Protein AF-A0A6G3XM00-F1 (afdb_monomer)

Radius of gyration: 18.59 Å; Cα contacts (8 Å, |Δi|>4): 235; chains: 1; bounding box: 44×40×50 Å

Secondary structure (DSSP, 8-state):
-HHHHHH-THHHHHHHHHHHHHHHH--EETTEEP-HHHHHGGGGGGGSTTHHHHHHHHHHTSEEEETTEEEE-HHHHHHHHHHH--TT-HHHHHHTTGGG-BBTB---SHHHHHHHT-GGG-HHHHHHSSSPPPPP-S---TTHHHH-TTTGGGHHHHHHHHT---BPP---HHHHHT--SPPP-

pLDDT: mean 95.31, std 4.77, range [50.59, 98.56]

Solvent-accessible surface area (backbone atoms only — not comparable to full-atom values): 10586 Å² total; per-residue (Å²): 100,70,71,49,39,72,75,39,61,72,51,39,60,43,49,41,54,50,35,52,50,24,66,76,66,50,50,65,50,98,72,26,50,46,38,39,67,61,55,21,43,57,30,37,39,58,80,43,98,60,22,56,57,54,52,50,58,50,54,73,51,31,63,41,83,53,99,90,44,77,43,75,23,69,69,32,51,50,52,50,47,64,72,64,51,44,71,94,45,48,64,56,64,61,40,62,65,59,78,72,36,44,34,72,49,44,48,63,45,51,58,45,58,55,46,70,77,39,58,62,61,36,59,68,57,14,68,76,48,93,56,57,60,49,51,38,54,91,73,63,49,77,63,52,30,71,28,31,66,71,34,41,86,44,36,67,58,40,54,53,55,24,62,40,36,85,34,60,77,77,73,60,67,70,63,59,74,67,58,81,74,85,81,86,131

Mean predicted aligned error: 3.73 Å

Sequence (185 aa):
VAAHYARYPQDVERARAIAAHLAEHRPESAGHRLTPEGFQSLGIMLGSGSGSHQLHYLLENAFVRTPGGTELSDAFQEAMRTSASFAGHPLYALLHEAIYGQGERPTAWAAERVREEFPQFDAATALAGDGPVLFTGETIHPWHFDVDPALRPLRETAELLARRTDWPALYDPERLAANEVPVAA

Foldseek 3Di:
DVVLCVVPVVLQVLLLVLQVQCPPPQDADPQFTRHNQLLLQLCQLVVDPCSSVVNVVLSVQQWDQDPVGIDGDPVSNVVSCVSSACLVPLVCLLCVQLLVAEAQDFSLQVVVVVCVVPCLQVSVSCNVDPHGNHHDHPGHGLCSCVRHPNNVVCSVVSVCNRNDGHDYHNDDVVVVVPDPPDDDD

Organism: NCBI:txid2706086

Structure (mmCIF, N/CA/C/O backbone):
data_AF-A0A6G3XM00-F1
#
_entry.id   AF-A0A6G3XM00-F1
#
loop_
_atom_site.group_PDB
_atom_site.id
_atom_site.type_symbol
_atom_site.label_atom_id
_atom_site.label_alt_id
_atom_site.label_comp_id
_atom_site.label_asym_id
_atom_site.label_entity_id
_atom_site.label_seq_id
_atom_site.pdbx_PDB_ins_code
_atom_site.Cartn_x
_atom_site.Cartn_y
_atom_site.Cartn_z
_atom_site.occupancy
_atom_site.B_iso_or_equiv
_atom_site.auth_seq_id
_atom_site.auth_comp_id
_atom_site.auth_asym_id
_atom_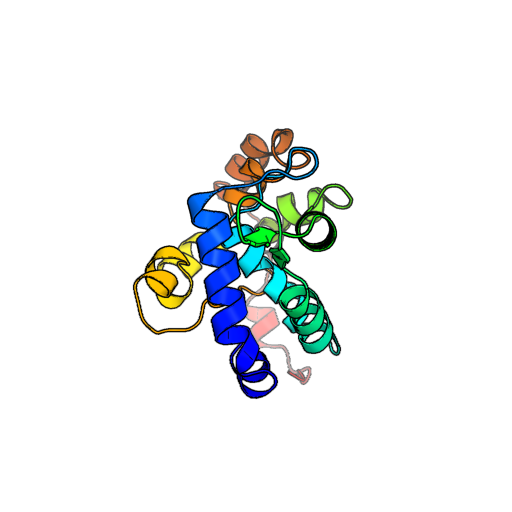site.auth_atom_id
_atom_site.pdbx_PDB_model_num
ATOM 1 N N . VAL A 1 1 ? -1.039 -12.860 2.933 1.00 86.62 1 VAL A N 1
ATOM 2 C CA . VAL A 1 1 ? -2.305 -12.593 3.666 1.00 86.62 1 VAL A CA 1
ATOM 3 C C . VAL A 1 1 ? -2.918 -13.846 4.294 1.00 86.62 1 VAL A C 1
ATOM 5 O O . VAL A 1 1 ? -3.082 -13.855 5.503 1.00 86.62 1 VAL A O 1
ATOM 8 N N . ALA A 1 2 ? -3.193 -14.927 3.548 1.00 92.75 2 ALA A N 1
ATOM 9 C CA . ALA A 1 2 ? -3.836 -16.131 4.108 1.00 92.75 2 ALA A CA 1
ATOM 10 C C . ALA A 1 2 ? -3.129 -16.709 5.354 1.00 92.75 2 ALA A C 1
ATOM 12 O O . ALA A 1 2 ? -3.782 -16.999 6.348 1.00 92.75 2 ALA A O 1
ATOM 13 N N . ALA A 1 3 ? -1.792 -16.793 5.345 1.00 95.56 3 ALA A N 1
ATOM 14 C CA . ALA A 1 3 ? -1.021 -17.243 6.509 1.00 95.56 3 ALA A CA 1
ATOM 15 C C . ALA A 1 3 ? -1.146 -16.310 7.732 1.00 95.56 3 ALA A C 1
ATOM 17 O O . ALA A 1 3 ? -1.118 -16.785 8.865 1.00 95.56 3 ALA A O 1
ATOM 18 N N . HIS A 1 4 ? -1.308 -15.000 7.511 1.00 97.50 4 HIS A N 1
ATOM 19 C CA . HIS A 1 4 ? -1.551 -14.030 8.581 1.00 97.50 4 HIS A CA 1
ATOM 20 C C . HIS A 1 4 ? -2.928 -14.264 9.214 1.00 97.50 4 HIS A C 1
ATOM 22 O O . HIS A 1 4 ? -3.005 -14.448 10.423 1.00 97.50 4 HIS A O 1
ATOM 28 N N . TYR A 1 5 ? -3.990 -14.382 8.412 1.00 97.69 5 TYR A N 1
ATOM 29 C CA . TYR A 1 5 ? -5.336 -14.652 8.936 1.00 97.69 5 TYR A CA 1
ATOM 30 C C . TYR A 1 5 ? -5.508 -16.052 9.524 1.00 97.69 5 TYR A C 1
ATOM 32 O O . TYR A 1 5 ? -6.243 -16.216 10.488 1.00 97.69 5 TYR A O 1
ATOM 40 N N . ALA A 1 6 ? -4.791 -17.059 9.021 1.00 97.56 6 ALA A N 1
ATOM 41 C CA . ALA A 1 6 ? -4.750 -18.369 9.668 1.00 97.56 6 ALA A CA 1
ATOM 42 C C . ALA A 1 6 ? -4.100 -18.297 11.062 1.00 97.56 6 ALA A C 1
ATOM 44 O O . ALA A 1 6 ? -4.502 -19.021 11.969 1.00 97.56 6 ALA A O 1
ATOM 45 N N . ARG A 1 7 ? -3.101 -17.419 11.239 1.00 97.31 7 ARG A N 1
ATOM 46 C CA . ARG A 1 7 ? -2.432 -17.188 12.526 1.00 97.31 7 ARG A CA 1
ATOM 47 C C . ARG A 1 7 ? -3.273 -16.331 13.477 1.00 97.31 7 ARG A C 1
ATOM 49 O O . ARG A 1 7 ? -3.285 -16.616 14.670 1.00 97.31 7 ARG A O 1
ATOM 56 N N . TYR A 1 8 ? -3.969 -15.322 12.954 1.00 97.94 8 TYR A N 1
ATOM 57 C CA . TYR A 1 8 ? -4.822 -14.399 13.707 1.00 97.94 8 TYR A CA 1
ATOM 58 C C . TYR A 1 8 ? -6.220 -14.297 13.078 1.00 97.94 8 TYR A C 1
ATOM 60 O O . TYR A 1 8 ? -6.517 -13.326 12.379 1.00 97.94 8 TYR A O 1
ATOM 68 N N . PRO A 1 9 ? -7.110 -15.278 13.310 1.00 97.81 9 PRO A N 1
ATOM 69 C CA . PRO A 1 9 ? -8.440 -15.286 12.693 1.00 97.81 9 PRO A CA 1
ATOM 70 C C . PRO A 1 9 ? -9.294 -14.057 13.037 1.00 97.81 9 PRO A C 1
ATOM 72 O O . PRO A 1 9 ? -10.062 -13.580 12.207 1.00 97.81 9 PRO A O 1
ATOM 75 N N . GLN A 1 10 ? -9.123 -13.500 14.239 1.00 97.56 10 GLN A N 1
ATOM 76 C CA . GLN A 1 10 ? -9.798 -12.283 14.698 1.00 97.56 10 GLN A CA 1
ATOM 77 C C . GLN A 1 10 ? -9.454 -11.039 13.867 1.00 97.56 10 GLN A C 1
ATOM 79 O O . GLN A 1 10 ? -10.221 -10.076 13.855 1.00 97.56 10 GLN A O 1
ATOM 84 N N . ASP A 1 11 ? -8.317 -11.047 13.166 1.00 98.25 11 ASP A N 1
ATOM 85 C CA . ASP A 1 11 ? -7.882 -9.903 12.370 1.00 98.25 11 ASP A CA 1
ATOM 86 C C . ASP A 1 11 ? -8.676 -9.763 11.066 1.00 98.25 11 ASP A C 1
ATOM 88 O O . ASP A 1 11 ? -8.664 -8.688 10.472 1.00 98.25 11 ASP A O 1
ATOM 92 N N . VAL A 1 12 ? -9.423 -10.795 10.649 1.00 98.06 12 VAL A N 1
ATOM 93 C CA . VAL A 1 12 ? -10.355 -10.705 9.513 1.00 98.06 12 VAL A CA 1
ATOM 94 C C . VAL A 1 12 ? -11.427 -9.651 9.790 1.00 98.06 12 VAL A C 1
ATOM 96 O O . VAL A 1 12 ? -11.565 -8.691 9.032 1.00 98.06 12 VAL A O 1
ATOM 99 N N . GLU A 1 13 ? -12.132 -9.780 10.915 1.00 97.69 13 GLU A N 1
ATOM 100 C CA . GLU A 1 13 ? -13.192 -8.840 11.297 1.00 97.69 13 GLU A CA 1
ATOM 101 C C . GLU A 1 13 ? -12.633 -7.459 11.649 1.00 97.69 13 GLU A C 1
ATOM 103 O O . GLU A 1 13 ? -13.218 -6.440 11.285 1.00 97.69 13 GLU A O 1
ATOM 108 N N . ARG A 1 14 ? -11.459 -7.398 12.293 1.00 97.94 14 ARG A N 1
ATOM 109 C CA . ARG A 1 14 ? -10.796 -6.118 12.599 1.00 97.94 14 ARG A CA 1
ATOM 110 C C . ARG A 1 14 ? -10.416 -5.365 11.327 1.00 97.94 14 ARG A C 1
ATOM 112 O O . ARG A 1 14 ? -10.711 -4.178 11.221 1.00 97.94 14 ARG A O 1
ATOM 119 N N . ALA A 1 15 ? -9.808 -6.041 10.352 1.00 98.38 15 ALA A N 1
ATOM 120 C CA . ALA A 1 15 ? -9.438 -5.425 9.081 1.00 98.38 15 ALA A CA 1
ATOM 121 C C . ALA A 1 15 ? -10.670 -4.928 8.312 1.00 98.38 15 ALA A C 1
ATOM 123 O O . ALA A 1 15 ? -10.639 -3.821 7.774 1.00 98.38 15 ALA A O 1
ATOM 124 N N . ARG A 1 16 ? -11.772 -5.694 8.315 1.00 98.25 16 ARG A N 1
ATOM 125 C CA . ARG A 1 16 ? -13.055 -5.263 7.733 1.00 98.25 16 ARG A CA 1
ATOM 126 C C . ARG A 1 16 ? -13.604 -4.016 8.427 1.00 98.25 16 ARG A C 1
ATOM 128 O O . ARG A 1 16 ? -13.939 -3.050 7.748 1.00 98.25 16 ARG A O 1
ATOM 135 N N . ALA A 1 17 ? -13.643 -3.997 9.760 1.00 97.94 17 ALA A N 1
ATOM 136 C CA . ALA A 1 17 ? -14.133 -2.850 10.526 1.00 97.94 17 ALA A CA 1
ATOM 137 C C . ALA A 1 17 ? -13.306 -1.578 10.269 1.00 97.94 17 ALA A C 1
ATOM 139 O O . ALA A 1 17 ? -13.869 -0.503 10.062 1.00 97.94 17 ALA A O 1
ATOM 140 N N . ILE A 1 18 ? -11.975 -1.699 10.228 1.00 98.50 18 ILE A N 1
ATOM 141 C CA . ILE A 1 18 ? -11.070 -0.582 9.925 1.00 98.50 18 ILE A CA 1
ATOM 142 C C . ILE A 1 18 ? -11.300 -0.076 8.499 1.00 98.50 18 ILE A C 1
ATOM 144 O O . ILE A 1 18 ? -11.491 1.122 8.303 1.00 98.50 18 ILE A O 1
ATOM 148 N N . ALA A 1 19 ? -11.323 -0.971 7.507 1.00 98.50 19 ALA A N 1
ATOM 149 C CA . ALA A 1 19 ? -11.534 -0.590 6.113 1.00 98.50 19 ALA A CA 1
ATOM 150 C C . ALA A 1 19 ? -12.890 0.104 5.905 1.00 98.50 19 ALA A C 1
ATOM 152 O O . ALA A 1 19 ? -12.950 1.117 5.209 1.00 98.50 19 ALA A O 1
ATOM 153 N N . ALA A 1 20 ? -13.955 -0.384 6.549 1.00 98.12 20 ALA A N 1
ATOM 154 C CA . ALA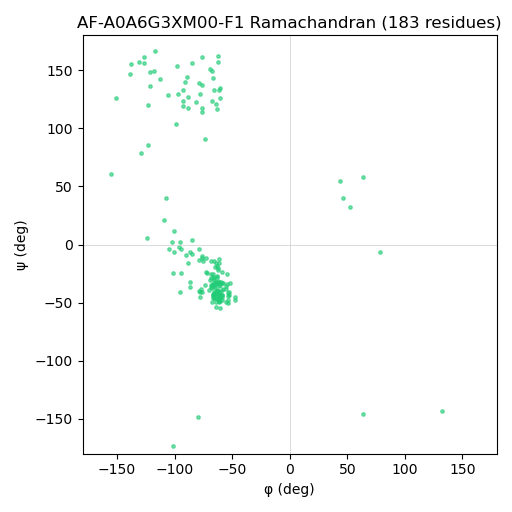 A 1 20 ? -15.269 0.254 6.517 1.00 98.12 20 ALA A CA 1
ATOM 155 C C . ALA A 1 20 ? -15.225 1.672 7.106 1.00 98.12 20 ALA A C 1
ATOM 157 O O . ALA A 1 20 ? -15.688 2.622 6.472 1.00 98.12 20 ALA A O 1
ATOM 158 N N . HIS A 1 21 ? -14.597 1.836 8.275 1.00 97.94 21 HIS A N 1
ATOM 159 C CA . HIS A 1 21 ? -14.476 3.143 8.916 1.00 97.94 21 HIS A CA 1
ATOM 160 C C . HIS A 1 21 ? -13.685 4.135 8.048 1.00 97.94 21 HIS A C 1
ATOM 162 O O . HIS A 1 21 ? -14.126 5.271 7.860 1.00 97.94 21 HIS A O 1
ATOM 168 N N . LEU A 1 22 ? -12.566 3.697 7.458 1.00 98.12 22 LEU A N 1
ATOM 169 C CA . LEU A 1 22 ? -11.750 4.502 6.543 1.00 98.12 22 LEU A CA 1
ATOM 170 C C . LEU A 1 22 ? -12.514 4.902 5.273 1.00 98.12 22 LEU A C 1
ATOM 172 O O . LEU A 1 22 ? -12.392 6.042 4.826 1.00 98.12 22 LEU A O 1
ATOM 176 N N . ALA A 1 23 ? -13.307 3.992 4.700 1.00 97.38 23 ALA A N 1
ATOM 177 C CA . ALA A 1 23 ? -14.101 4.261 3.503 1.00 97.38 23 ALA A CA 1
ATOM 178 C C . ALA A 1 23 ? -15.173 5.335 3.748 1.00 97.38 23 ALA A C 1
ATOM 180 O O . ALA A 1 23 ? -15.375 6.213 2.905 1.00 97.38 23 ALA A O 1
ATOM 181 N N . GLU A 1 24 ? -15.832 5.266 4.906 1.00 96.62 24 GLU A N 1
ATOM 182 C CA . GLU A 1 24 ? -16.919 6.167 5.285 1.00 96.62 24 GLU A CA 1
ATOM 183 C C . GLU A 1 24 ? -16.408 7.539 5.745 1.00 96.62 24 GLU A C 1
ATOM 185 O O . GLU A 1 24 ? -16.927 8.566 5.313 1.00 96.62 24 GLU A O 1
ATOM 190 N N . HIS A 1 25 ? -15.374 7.572 6.588 1.00 95.31 25 HIS A N 1
ATOM 191 C CA . HIS A 1 25 ? -14.984 8.795 7.297 1.00 95.31 25 HIS A CA 1
ATOM 192 C C . HIS A 1 25 ? -13.783 9.505 6.670 1.00 95.31 25 HIS A C 1
ATOM 194 O O . HIS A 1 25 ? -13.638 10.712 6.846 1.00 95.31 25 HIS A O 1
ATOM 200 N N . ARG A 1 26 ? -12.928 8.773 5.939 1.00 93.00 26 ARG A N 1
ATOM 201 C CA . ARG A 1 26 ? -11.717 9.284 5.267 1.00 93.00 26 ARG A CA 1
ATOM 202 C C . ARG A 1 26 ? -10.893 10.243 6.146 1.00 93.00 26 ARG A C 1
ATOM 204 O O . ARG A 1 26 ? -10.639 11.375 5.724 1.00 93.00 26 ARG A O 1
ATOM 211 N N . PRO A 1 27 ? -10.496 9.822 7.361 1.00 96.00 27 PRO A N 1
ATOM 212 C CA . PRO A 1 27 ? -9.773 10.691 8.275 1.00 96.00 27 PRO A CA 1
ATOM 213 C C . PRO A 1 27 ? -8.429 11.123 7.681 1.00 96.00 27 PRO A C 1
ATOM 215 O O . PRO A 1 27 ? -7.858 10.461 6.808 1.00 96.00 27 PRO A O 1
ATOM 218 N N . GLU A 1 28 ? -7.907 12.242 8.170 1.00 95.56 28 GLU A N 1
ATOM 219 C CA . GLU A 1 28 ? -6.599 12.756 7.779 1.00 95.56 28 GLU A CA 1
ATOM 220 C C . GLU A 1 28 ? -5.699 12.875 9.011 1.00 95.56 28 GLU A C 1
ATOM 222 O O . GLU A 1 28 ? -6.120 13.372 10.052 1.00 95.56 28 GLU A O 1
ATOM 227 N N . SER A 1 29 ? -4.440 12.456 8.877 1.00 95.25 29 SER A N 1
ATOM 228 C CA . SER A 1 29 ? -3.411 12.613 9.907 1.00 95.25 29 SER A CA 1
ATOM 229 C C . SER A 1 29 ? -2.227 13.378 9.320 1.00 95.25 29 SER A C 1
ATOM 231 O O . SER A 1 29 ? -1.651 12.969 8.312 1.00 95.25 29 SER A O 1
ATOM 233 N N . ALA A 1 30 ? -1.903 14.540 9.898 1.00 93.56 30 ALA A N 1
ATOM 234 C CA . ALA A 1 30 ? -0.888 15.476 9.391 1.00 93.56 30 ALA A CA 1
ATOM 235 C C . ALA A 1 30 ? -0.992 15.758 7.870 1.00 93.56 30 ALA A C 1
ATOM 237 O O . ALA A 1 30 ? 0.007 15.829 7.157 1.00 93.56 30 ALA A O 1
ATOM 238 N N . GLY A 1 31 ? -2.222 15.892 7.359 1.00 94.44 31 GLY A N 1
ATOM 239 C CA . GLY A 1 31 ? -2.519 16.135 5.941 1.00 94.44 31 GLY A CA 1
ATOM 240 C C . GLY A 1 31 ? -2.436 14.899 5.036 1.00 94.44 31 GLY A C 1
ATOM 241 O O . GLY A 1 31 ? -2.799 14.991 3.859 1.00 94.44 31 GLY A O 1
ATOM 242 N N . HIS A 1 32 ? -1.989 13.755 5.559 1.00 96.94 32 HIS A N 1
ATOM 243 C CA . HIS A 1 32 ? -2.056 12.469 4.877 1.00 96.94 32 HIS A CA 1
ATOM 244 C C . HIS A 1 32 ? -3.448 11.877 5.035 1.00 96.94 32 HIS A C 1
ATOM 246 O O . HIS A 1 32 ? -3.916 11.644 6.151 1.00 96.94 32 HIS A O 1
ATOM 252 N N . ARG A 1 33 ? -4.105 11.595 3.913 1.00 97.81 33 ARG A N 1
ATOM 253 C CA . ARG A 1 33 ? -5.427 10.971 3.935 1.00 97.81 33 ARG A CA 1
ATOM 254 C C . ARG A 1 33 ? -5.300 9.481 4.211 1.00 97.81 33 ARG A C 1
ATOM 256 O O . ARG A 1 33 ? -4.508 8.805 3.561 1.00 97.81 33 ARG A O 1
ATOM 263 N N . LEU A 1 34 ? -6.058 8.971 5.172 1.00 98.12 34 LEU A N 1
ATOM 264 C CA . LEU A 1 34 ? -6.109 7.547 5.478 1.00 98.12 34 LEU A CA 1
ATOM 265 C C . LEU A 1 34 ? -7.256 6.926 4.677 1.00 98.12 34 LEU A C 1
ATOM 267 O O . LEU A 1 34 ? -8.411 7.332 4.811 1.00 98.12 34 LEU A O 1
ATOM 271 N N . THR A 1 35 ? -6.933 5.972 3.808 1.00 98.00 35 THR A N 1
ATOM 272 C CA . THR A 1 35 ? -7.897 5.320 2.908 1.00 98.00 35 THR A CA 1
ATOM 273 C C . THR A 1 35 ? -7.837 3.801 3.058 1.00 98.00 35 THR A C 1
ATOM 275 O O . THR A 1 35 ? -6.833 3.287 3.561 1.00 98.00 35 THR A O 1
ATOM 278 N N . PRO A 1 36 ? -8.874 3.060 2.622 1.00 98.12 36 PRO A N 1
ATOM 279 C CA . PRO A 1 36 ? -8.818 1.602 2.584 1.00 98.12 36 PRO A CA 1
ATOM 280 C C . PRO A 1 36 ? -7.604 1.077 1.808 1.00 98.12 36 PRO A C 1
ATOM 282 O O . PRO A 1 36 ? -6.928 0.177 2.289 1.00 98.12 36 PRO A O 1
ATOM 285 N N . GLU A 1 37 ? -7.261 1.684 0.673 1.00 97.31 37 GLU A N 1
ATOM 286 C CA . GLU A 1 37 ? -6.124 1.279 -0.160 1.00 97.31 37 GLU A CA 1
ATOM 287 C C . GLU A 1 37 ? -4.785 1.520 0.556 1.00 97.31 37 GLU A C 1
ATOM 289 O O . GLU A 1 37 ? -3.919 0.644 0.574 1.00 97.31 37 GLU A O 1
ATOM 294 N N . GLY A 1 38 ? -4.637 2.667 1.231 1.00 97.06 38 GLY A N 1
ATOM 295 C CA . GLY A 1 38 ? -3.473 2.949 2.077 1.00 97.06 38 GLY A CA 1
ATOM 296 C C . GLY A 1 38 ? -3.385 2.042 3.309 1.00 97.06 38 GLY A C 1
ATOM 297 O O . GLY A 1 38 ? -2.304 1.802 3.833 1.00 97.06 38 GLY A O 1
ATOM 298 N N . PHE A 1 39 ? -4.510 1.508 3.786 1.00 98.12 39 PHE A N 1
ATOM 299 C CA . PHE A 1 39 ? -4.519 0.494 4.839 1.00 98.12 39 PHE A CA 1
ATOM 300 C C . PHE A 1 39 ? -4.123 -0.882 4.291 1.00 98.12 39 PHE A C 1
ATOM 302 O O . PHE A 1 39 ? -3.337 -1.592 4.916 1.00 98.12 39 PHE A O 1
ATOM 309 N N . GLN A 1 40 ? -4.601 -1.243 3.098 1.00 98.00 40 GLN A N 1
ATOM 310 C CA . GLN A 1 40 ? -4.213 -2.478 2.418 1.00 98.00 40 GLN A CA 1
ATOM 311 C C . GLN A 1 40 ? -2.709 -2.517 2.104 1.00 98.00 40 GLN A C 1
ATOM 313 O O . GLN A 1 40 ? -2.122 -3.598 2.173 1.00 98.00 40 GLN A O 1
ATOM 318 N N . SER A 1 41 ? -2.061 -1.376 1.839 1.00 96.75 41 SER A N 1
ATOM 319 C CA . SER A 1 41 ? -0.611 -1.323 1.587 1.00 96.75 41 SER A CA 1
ATOM 320 C C . SER A 1 41 ? 0.259 -1.639 2.807 1.00 96.75 41 SER A C 1
ATOM 322 O O . SER A 1 41 ? 1.423 -2.009 2.647 1.00 96.75 41 SER A O 1
ATOM 324 N N . LEU A 1 42 ? -0.302 -1.644 4.025 1.00 97.00 42 LEU A N 1
ATOM 325 C CA . LEU A 1 42 ? 0.397 -2.140 5.221 1.00 97.00 42 LEU A CA 1
ATOM 326 C C . LEU A 1 42 ? 0.770 -3.630 5.118 1.00 97.00 42 LEU A C 1
ATOM 328 O O . LEU A 1 42 ? 1.592 -4.120 5.895 1.00 97.00 42 LEU A O 1
ATOM 332 N N . GLY A 1 43 ? 0.226 -4.358 4.137 1.00 96.75 43 GLY A N 1
ATOM 333 C CA . GLY A 1 43 ? 0.646 -5.721 3.829 1.00 96.75 43 GLY A CA 1
ATOM 334 C C . GLY A 1 43 ? 2.104 -5.860 3.407 1.00 96.75 43 GLY A C 1
ATOM 335 O O . GLY A 1 43 ? 2.629 -6.968 3.516 1.00 96.75 43 GLY A O 1
ATOM 336 N N . ILE A 1 44 ? 2.795 -4.773 3.040 1.00 95.12 44 ILE A N 1
ATOM 337 C CA . ILE A 1 44 ? 4.254 -4.771 2.855 1.00 95.12 44 ILE A CA 1
ATOM 338 C C . ILE A 1 44 ? 4.987 -5.342 4.080 1.00 95.12 44 ILE A C 1
ATOM 340 O O . ILE A 1 44 ? 5.971 -6.069 3.939 1.00 95.12 44 ILE A O 1
ATOM 344 N N . MET A 1 45 ? 4.451 -5.128 5.291 1.00 95.56 45 MET A N 1
ATOM 345 C CA . MET A 1 45 ? 5.000 -5.693 6.526 1.00 95.56 45 MET A CA 1
ATOM 346 C C . MET A 1 45 ? 5.070 -7.223 6.470 1.00 95.56 45 MET A C 1
ATOM 348 O O . MET A 1 45 ? 6.008 -7.814 7.002 1.00 95.56 45 MET A O 1
ATOM 352 N N . LEU A 1 46 ? 4.126 -7.884 5.792 1.00 95.62 46 LEU A N 1
ATOM 353 C CA . LEU A 1 46 ? 4.048 -9.346 5.710 1.00 95.62 46 LEU A CA 1
ATOM 354 C C . LEU A 1 46 ? 5.226 -9.982 4.956 1.00 95.62 46 LEU A C 1
ATOM 356 O O . LEU A 1 46 ? 5.413 -11.191 5.077 1.00 95.62 46 LEU A O 1
ATOM 360 N N . GLY A 1 47 ? 6.015 -9.196 4.213 1.00 91.94 47 GLY A N 1
ATOM 361 C CA . GLY A 1 47 ? 7.274 -9.643 3.609 1.00 91.94 47 GLY A CA 1
ATOM 362 C C . GLY A 1 47 ? 8.437 -9.757 4.605 1.00 91.94 47 GLY A C 1
ATOM 363 O O . GLY A 1 47 ? 9.468 -10.340 4.283 1.00 91.94 47 GLY A O 1
ATOM 364 N N . SER A 1 48 ? 8.286 -9.232 5.825 1.00 91.81 48 SER A N 1
ATOM 365 C CA . SER A 1 48 ? 9.303 -9.298 6.880 1.00 91.81 48 SER A CA 1
ATOM 366 C C . SER A 1 48 ? 9.041 -10.435 7.875 1.00 91.81 48 SER A C 1
ATOM 368 O O . SER A 1 48 ? 7.897 -10.821 8.126 1.00 91.81 48 SER A O 1
ATOM 370 N N . GLY A 1 49 ? 10.103 -10.945 8.511 1.00 91.44 49 GLY A N 1
ATOM 371 C CA . GLY A 1 49 ? 10.010 -12.096 9.421 1.00 91.44 49 GLY A CA 1
ATOM 372 C C . GLY A 1 49 ? 9.068 -11.898 10.620 1.00 91.44 49 GLY A C 1
ATOM 373 O O . GLY A 1 49 ? 8.408 -12.845 11.046 1.00 91.44 49 GLY A O 1
ATOM 374 N N . SER A 1 50 ? 8.961 -10.676 11.152 1.00 94.44 50 SER A N 1
ATOM 375 C CA . SER A 1 50 ? 8.083 -10.339 12.286 1.00 94.44 50 SER A CA 1
ATOM 376 C C . SER A 1 50 ? 6.825 -9.562 11.892 1.00 94.44 50 SER A C 1
ATOM 378 O O . SER A 1 50 ? 5.971 -9.317 12.748 1.00 94.44 50 SER A O 1
ATOM 380 N N . GLY A 1 51 ? 6.654 -9.194 10.622 1.00 96.06 51 GLY A N 1
ATOM 381 C CA . GLY A 1 51 ? 5.631 -8.223 10.242 1.00 96.06 51 GLY A CA 1
ATOM 382 C C . GLY A 1 51 ? 4.195 -8.706 10.403 1.00 96.06 51 GLY A C 1
ATOM 383 O O . GLY A 1 51 ? 3.315 -7.904 10.690 1.00 96.06 51 GLY A O 1
ATOM 384 N N . SER A 1 52 ? 3.942 -10.020 10.364 1.00 97.31 52 SER A N 1
ATOM 385 C CA . SER A 1 52 ? 2.617 -10.545 10.731 1.00 97.31 52 SER A CA 1
ATOM 386 C C . SER A 1 52 ? 2.244 -10.244 12.187 1.00 97.31 52 SER A C 1
ATOM 388 O O . SER A 1 52 ? 1.059 -10.132 12.480 1.00 97.31 52 SER A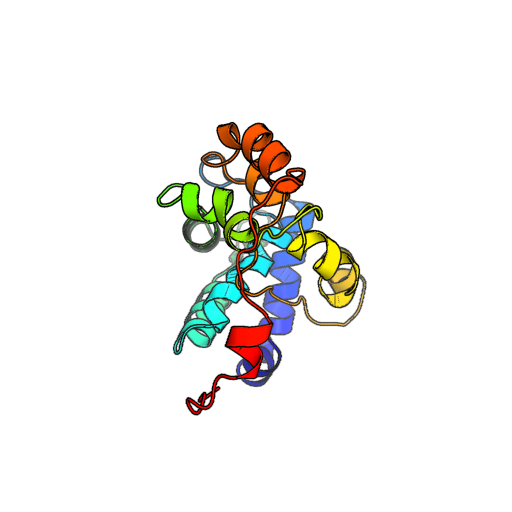 O 1
ATOM 390 N N . HIS A 1 53 ? 3.213 -10.179 13.105 1.00 97.31 53 HIS A N 1
ATOM 391 C CA . HIS A 1 53 ? 2.959 -9.823 14.504 1.00 97.31 53 HIS A CA 1
ATOM 392 C C . HIS A 1 53 ? 2.767 -8.313 14.647 1.00 97.31 53 HIS A C 1
ATOM 394 O O . HIS A 1 53 ? 1.874 -7.875 15.360 1.00 97.31 53 HIS A O 1
ATOM 400 N N . GLN A 1 54 ? 3.567 -7.518 13.934 1.00 96.19 54 GLN A N 1
ATOM 401 C CA . GLN A 1 54 ? 3.439 -6.058 13.932 1.00 96.19 54 GLN A CA 1
ATOM 402 C C . GLN A 1 54 ? 2.073 -5.613 13.405 1.00 96.19 54 GLN A C 1
ATOM 404 O O . GLN A 1 54 ? 1.404 -4.816 14.059 1.00 96.19 54 GLN A O 1
ATOM 409 N N . LEU A 1 55 ? 1.630 -6.189 12.281 1.00 97.31 55 LEU A N 1
ATOM 410 C CA . LEU A 1 55 ? 0.303 -5.929 11.735 1.00 97.31 55 LEU A CA 1
ATOM 411 C C . LEU A 1 55 ? -0.779 -6.308 12.751 1.00 97.31 55 LEU A C 1
ATOM 413 O O . LEU A 1 55 ? -1.634 -5.486 13.049 1.00 97.31 55 LEU A O 1
ATOM 417 N N . HIS A 1 56 ? -0.693 -7.493 13.361 1.00 97.69 56 HIS A N 1
ATOM 418 C CA . HIS A 1 56 ? -1.650 -7.928 14.382 1.00 97.69 56 HIS A CA 1
ATOM 419 C C . HIS A 1 56 ? -1.809 -6.918 15.534 1.00 97.69 56 HIS A C 1
ATOM 421 O O . HIS A 1 56 ? -2.925 -6.515 15.860 1.00 97.69 56 HIS A O 1
ATOM 427 N N . TYR A 1 57 ? -0.696 -6.462 16.119 1.00 96.44 57 TYR A N 1
ATOM 428 C CA . TYR A 1 57 ? -0.728 -5.496 17.223 1.00 96.44 57 TYR A CA 1
ATOM 429 C C . TYR A 1 57 ? -1.274 -4.127 16.812 1.00 96.44 57 TYR A C 1
ATOM 431 O O . TYR A 1 57 ? -1.938 -3.462 17.613 1.00 96.44 57 TYR A O 1
ATOM 439 N N . LEU A 1 58 ? -1.023 -3.714 15.567 1.00 96.69 58 LEU A N 1
ATOM 440 C CA . LEU A 1 58 ? -1.606 -2.502 15.005 1.00 96.69 58 LEU A CA 1
ATOM 441 C C . LEU A 1 58 ? -3.135 -2.629 14.888 1.00 96.69 58 LEU A C 1
ATOM 443 O O . LEU A 1 58 ? -3.854 -1.726 15.309 1.00 96.69 58 LEU A O 1
ATOM 447 N N . LEU A 1 59 ? -3.639 -3.760 14.378 1.00 97.88 59 LEU A N 1
ATOM 448 C CA . LEU A 1 59 ? -5.079 -4.008 14.219 1.00 97.88 59 LEU A CA 1
ATOM 449 C C . LEU A 1 59 ? -5.812 -4.148 15.560 1.00 97.88 59 LEU A C 1
ATOM 451 O O . LEU A 1 59 ? -6.963 -3.732 15.683 1.00 97.88 59 LEU A O 1
ATOM 455 N N . GLU A 1 60 ? -5.162 -4.729 16.568 1.00 95.88 60 GLU A N 1
ATOM 456 C CA . GLU A 1 60 ? -5.742 -4.934 17.899 1.00 95.88 60 GLU A CA 1
ATOM 457 C C . GLU A 1 60 ? -6.144 -3.623 18.593 1.00 95.88 60 GLU A C 1
ATOM 459 O O . GLU A 1 60 ? -7.159 -3.590 19.287 1.00 95.88 60 GLU A O 1
ATOM 464 N N . ASN A 1 61 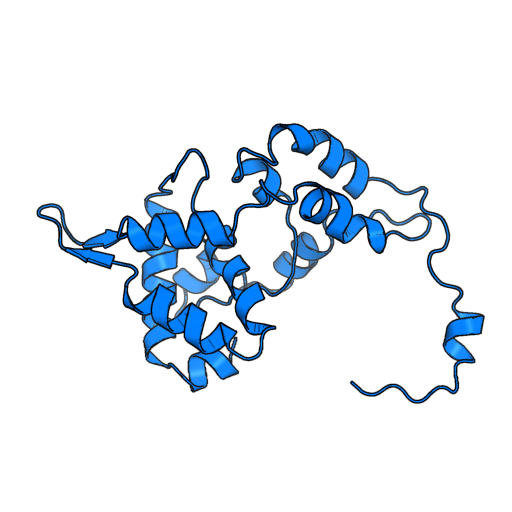? -5.386 -2.545 18.375 1.00 91.62 61 ASN A N 1
ATOM 465 C CA . ASN A 1 61 ? -5.545 -1.263 19.072 1.00 91.62 61 ASN A CA 1
ATOM 466 C C . ASN A 1 61 ? -6.110 -0.154 18.166 1.00 91.62 61 ASN A C 1
ATOM 468 O O . ASN A 1 61 ? -5.944 1.040 18.438 1.00 91.62 61 ASN A O 1
ATOM 472 N N . ALA A 1 62 ? -6.770 -0.546 17.071 1.00 97.25 62 ALA A N 1
ATOM 473 C CA . ALA A 1 62 ? -7.220 0.387 16.046 1.00 97.25 62 ALA A CA 1
ATOM 474 C C . ALA A 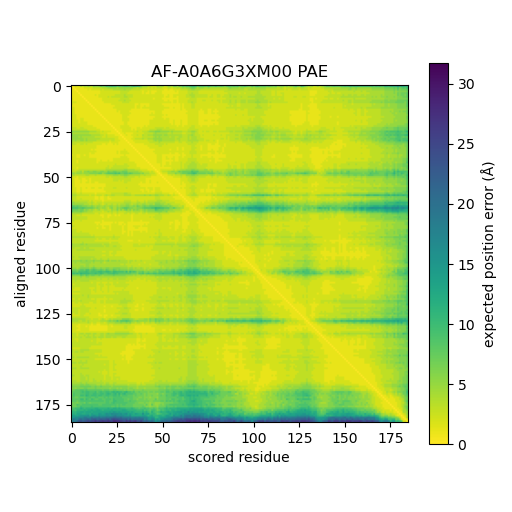1 62 ? -8.305 1.358 16.524 1.00 97.25 62 ALA A C 1
ATOM 476 O O . ALA A 1 62 ? -8.350 2.491 16.057 1.00 97.25 62 ALA A O 1
ATOM 477 N N . PHE A 1 63 ? -9.149 0.942 17.470 1.00 97.75 63 PHE A N 1
ATOM 478 C CA . PHE A 1 63 ? -10.331 1.692 17.887 1.00 97.75 63 PHE A CA 1
ATOM 479 C C . PHE A 1 63 ? -10.334 2.037 19.377 1.00 97.75 63 PHE A C 1
ATOM 481 O O . PHE A 1 63 ? -9.879 1.259 20.215 1.00 97.75 63 PHE A O 1
ATOM 488 N N . VAL A 1 64 ? -10.940 3.176 19.712 1.00 96.88 64 VAL A N 1
ATOM 489 C CA . VAL A 1 64 ? -11.243 3.614 21.081 1.00 96.88 64 VAL A CA 1
ATOM 490 C C . VAL A 1 64 ? -12.723 3.962 21.219 1.00 96.88 64 VAL A C 1
ATOM 492 O O . VAL A 1 64 ? -13.401 4.285 20.245 1.00 96.88 64 VAL A O 1
ATOM 495 N N . ARG A 1 65 ? -13.239 3.894 22.451 1.00 95.50 65 ARG A N 1
ATOM 496 C CA . ARG A 1 65 ? -14.597 4.349 22.774 1.00 95.50 65 ARG A CA 1
ATOM 497 C C . ARG A 1 65 ? -14.583 5.830 23.129 1.00 95.50 65 ARG A C 1
ATOM 499 O O . ARG A 1 65 ? -13.868 6.235 24.043 1.00 95.50 65 ARG A O 1
ATOM 506 N N . THR A 1 66 ? -15.427 6.599 22.461 1.00 93.75 66 THR A N 1
ATOM 507 C CA . THR A 1 66 ? -15.694 8.015 22.718 1.00 93.75 66 THR A CA 1
ATOM 508 C C . THR A 1 66 ? -17.165 8.189 23.123 1.00 93.75 66 THR A C 1
ATOM 510 O O . THR A 1 66 ? -17.976 7.274 22.945 1.00 93.75 66 THR A O 1
ATOM 513 N N . PRO A 1 67 ? -17.569 9.350 23.669 1.00 94.06 67 PRO A N 1
ATOM 514 C CA . PRO A 1 67 ? -18.987 9.647 23.883 1.00 94.06 67 PRO A CA 1
ATOM 515 C C . PRO A 1 67 ? -19.827 9.610 22.593 1.00 94.06 67 PRO A C 1
ATOM 517 O O . PRO A 1 67 ? -21.036 9.406 22.670 1.00 94.06 67 PRO A O 1
ATOM 520 N N . GLY A 1 68 ? -19.196 9.810 21.428 1.00 89.31 68 GLY A N 1
ATOM 521 C CA . GLY A 1 68 ? -19.831 9.783 20.109 1.00 89.31 68 GLY A CA 1
ATOM 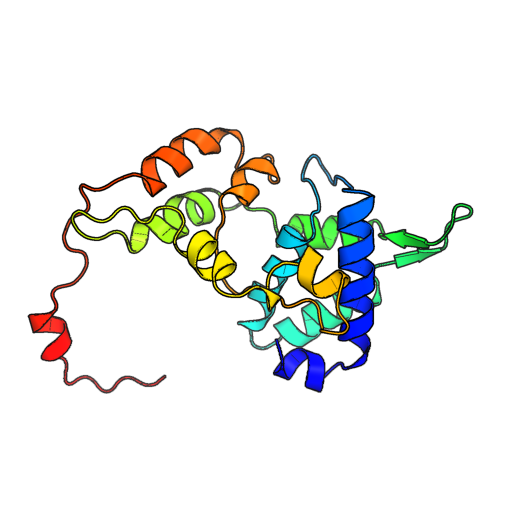522 C C . GLY A 1 68 ? -19.913 8.394 19.472 1.00 89.31 68 GLY A C 1
ATOM 523 O O . GLY A 1 68 ? -20.564 8.245 18.442 1.00 89.31 68 GLY A O 1
ATOM 524 N N . GLY A 1 69 ? -19.297 7.375 20.076 1.00 91.12 69 GLY A N 1
ATOM 525 C CA . GLY A 1 69 ? -19.279 6.018 19.542 1.00 91.12 69 GLY A CA 1
ATOM 526 C C . GLY A 1 69 ? -17.881 5.417 19.544 1.00 91.12 69 GLY A C 1
ATOM 527 O O . GLY A 1 69 ? -17.116 5.583 20.488 1.00 91.12 69 GLY A O 1
ATOM 528 N N . THR A 1 70 ? -17.574 4.635 18.516 1.00 93.44 70 THR A N 1
ATOM 529 C CA . THR A 1 70 ? -16.253 4.021 18.343 1.00 93.44 70 THR A CA 1
ATOM 530 C C . THR A 1 70 ? -15.521 4.757 17.229 1.00 93.44 70 THR A C 1
ATOM 532 O O . THR A 1 70 ? -16.086 4.923 16.154 1.00 93.44 70 THR A O 1
ATOM 535 N N . GLU A 1 71 ? -14.289 5.188 17.484 1.00 96.00 71 GLU A N 1
ATOM 536 C CA . GLU A 1 71 ? -13.466 5.977 16.552 1.00 96.00 71 GLU A CA 1
ATOM 537 C C . GLU A 1 71 ? -12.065 5.365 1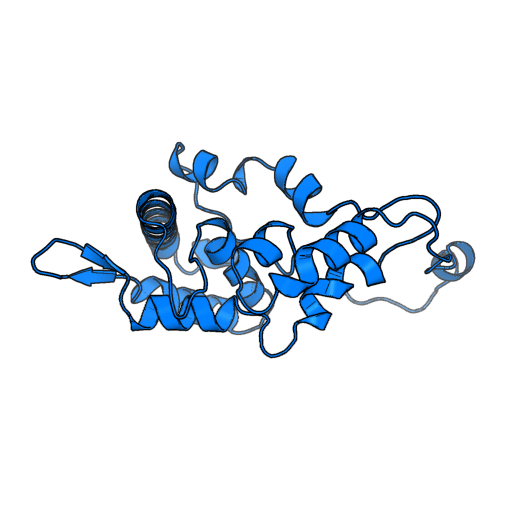6.432 1.00 96.00 71 GLU A C 1
ATOM 539 O O . GLU A 1 71 ? -11.628 4.647 17.340 1.00 96.00 71 GLU A O 1
ATOM 544 N N . LEU A 1 72 ? -11.347 5.637 15.333 1.00 97.31 72 LEU A N 1
ATOM 545 C CA . LEU A 1 72 ? -9.933 5.256 15.232 1.00 97.31 72 LEU A CA 1
ATOM 546 C C . LEU A 1 72 ? -9.109 5.951 16.315 1.00 97.31 72 LEU A C 1
ATOM 548 O O . LEU A 1 72 ? -9.179 7.167 16.481 1.00 97.31 72 LEU A O 1
ATOM 552 N N . SER A 1 73 ? -8.264 5.189 17.003 1.00 96.88 73 SER A N 1
ATOM 553 C CA . SER A 1 73 ? -7.350 5.747 17.995 1.00 96.88 73 SER A CA 1
ATOM 554 C C . SER A 1 73 ? -6.302 6.642 17.328 1.00 96.88 73 SER A C 1
ATOM 556 O O . SER A 1 73 ? -5.799 6.321 16.250 1.00 96.88 73 SER A O 1
ATOM 558 N N . ASP A 1 74 ? -5.921 7.744 17.979 1.00 95.56 74 ASP A N 1
ATOM 559 C CA . ASP A 1 74 ? -4.848 8.623 17.483 1.00 95.56 74 ASP A CA 1
ATOM 560 C C . ASP A 1 74 ? -3.547 7.841 17.246 1.00 95.56 74 ASP A C 1
ATOM 562 O O . ASP A 1 74 ? -2.848 8.051 16.256 1.00 95.56 74 ASP A O 1
ATOM 566 N N . ALA A 1 75 ? -3.256 6.878 18.128 1.00 96.00 75 ALA A N 1
ATOM 567 C CA . ALA A 1 75 ? -2.104 5.994 18.008 1.00 96.00 75 ALA A CA 1
ATOM 568 C C . ALA A 1 75 ? -2.154 5.147 16.726 1.00 96.00 75 ALA A C 1
ATOM 570 O O . ALA A 1 75 ? -1.143 5.027 16.035 1.00 96.00 75 ALA A O 1
ATOM 571 N N . PHE A 1 76 ? -3.318 4.588 16.380 1.00 97.62 76 PHE A N 1
ATOM 572 C CA . PHE A 1 76 ? -3.495 3.841 15.137 1.00 97.62 76 PHE A CA 1
ATOM 573 C C . PHE A 1 76 ? -3.369 4.745 13.912 1.00 97.62 76 PHE A C 1
ATOM 575 O O . PHE A 1 76 ? -2.655 4.396 12.973 1.00 97.62 76 PHE A O 1
ATOM 582 N N . GLN A 1 77 ? -4.020 5.910 13.926 1.00 97.69 77 GLN A N 1
ATOM 583 C CA . GLN A 1 77 ? -3.969 6.862 12.815 1.00 97.69 77 GLN A CA 1
ATOM 584 C C . GLN A 1 77 ? -2.530 7.310 12.529 1.00 97.69 77 GLN A C 1
ATOM 586 O O . GLN A 1 77 ? -2.100 7.336 11.375 1.00 97.69 77 GLN A O 1
ATOM 591 N N . GLU A 1 78 ? -1.758 7.608 13.574 1.00 96.94 78 GLU A N 1
ATOM 592 C CA . GLU A 1 78 ? -0.355 8.000 13.450 1.00 96.94 78 GLU A CA 1
ATOM 593 C C . GLU A 1 78 ? 0.551 6.839 13.017 1.00 96.94 78 GLU A C 1
ATOM 595 O O . GLU A 1 78 ? 1.440 7.022 12.178 1.00 96.94 78 GLU A O 1
ATOM 600 N N . ALA A 1 79 ? 0.316 5.628 13.530 1.00 96.62 79 ALA A N 1
ATOM 601 C CA . ALA A 1 79 ? 1.062 4.439 13.127 1.00 96.62 79 ALA A CA 1
ATOM 602 C C . ALA A 1 79 ? 0.802 4.069 11.657 1.00 96.62 79 ALA A C 1
ATOM 604 O O . ALA A 1 79 ? 1.747 3.776 10.919 1.00 96.62 79 ALA A O 1
ATOM 605 N N . MET A 1 80 ? -0.455 4.142 11.209 1.00 96.62 80 MET A N 1
ATOM 606 C CA . MET A 1 80 ? -0.831 3.953 9.809 1.00 96.62 80 MET A CA 1
ATOM 607 C C . MET A 1 80 ? -0.174 5.016 8.924 1.00 96.62 80 MET A C 1
ATOM 609 O O . MET A 1 80 ? 0.486 4.663 7.949 1.00 96.62 80 MET A O 1
ATOM 613 N N . ARG A 1 81 ? -0.282 6.303 9.289 1.00 96.31 81 ARG A N 1
ATOM 614 C CA . ARG A 1 81 ? 0.349 7.407 8.551 1.00 96.31 81 ARG A CA 1
ATOM 615 C C . ARG A 1 81 ? 1.855 7.204 8.403 1.00 96.31 81 ARG A C 1
ATOM 617 O O . ARG A 1 81 ? 2.391 7.345 7.310 1.00 96.31 81 ARG A O 1
ATOM 624 N N . THR A 1 82 ? 2.541 6.897 9.499 1.00 95.50 82 THR A N 1
ATOM 625 C CA . THR A 1 82 ? 4.002 6.744 9.504 1.00 95.50 82 THR A CA 1
ATOM 626 C C . THR A 1 82 ? 4.442 5.543 8.674 1.00 95.50 82 THR A C 1
ATOM 628 O O . THR A 1 82 ? 5.462 5.617 8.000 1.00 95.50 82 THR A O 1
ATOM 631 N N . SER A 1 83 ? 3.659 4.462 8.683 1.00 94.62 83 SER A N 1
ATOM 632 C CA . SER A 1 83 ? 3.950 3.263 7.891 1.00 94.62 83 SER A CA 1
ATOM 633 C C . SER A 1 83 ? 3.691 3.463 6.395 1.00 94.62 83 SER A C 1
ATOM 635 O O . SER A 1 83 ? 4.406 2.892 5.579 1.00 94.62 83 SER A O 1
ATOM 637 N N . ALA A 1 84 ? 2.674 4.251 6.035 1.00 93.69 84 ALA A N 1
ATOM 638 C CA . ALA A 1 84 ? 2.289 4.487 4.644 1.00 93.69 84 ALA A CA 1
ATOM 639 C C . ALA A 1 84 ? 3.018 5.670 3.985 1.00 93.69 84 ALA A C 1
ATOM 641 O O . ALA A 1 84 ? 2.989 5.791 2.761 1.00 93.69 84 ALA A O 1
ATOM 642 N N . SER A 1 85 ? 3.650 6.555 4.765 1.00 95.75 85 SER A N 1
ATOM 643 C CA . SER A 1 85 ? 4.261 7.761 4.212 1.00 95.75 85 SER A CA 1
ATOM 644 C C . SER A 1 85 ? 5.611 7.501 3.544 1.00 95.75 85 SER A C 1
ATOM 646 O O . SER A 1 85 ? 6.493 6.830 4.077 1.00 95.75 85 SER A O 1
ATOM 648 N N . PHE A 1 86 ? 5.815 8.153 2.404 1.00 97.50 86 PHE A N 1
ATOM 649 C CA . PHE A 1 86 ? 7.059 8.176 1.645 1.00 97.50 86 PHE A CA 1
ATOM 650 C C . PHE A 1 86 ? 7.865 9.456 1.869 1.00 97.50 86 PHE A C 1
ATOM 652 O O . PHE A 1 86 ? 8.842 9.689 1.161 1.00 97.50 86 PHE A O 1
ATOM 659 N N . ALA A 1 87 ? 7.512 10.284 2.857 1.00 97.25 87 ALA A N 1
ATOM 660 C CA . ALA A 1 87 ? 8.185 11.560 3.109 1.00 97.25 87 ALA A CA 1
ATOM 661 C C . ALA A 1 87 ? 9.708 11.427 3.306 1.00 97.25 87 ALA A C 1
ATOM 663 O O . ALA A 1 87 ? 10.462 12.285 2.852 1.00 97.25 87 ALA A O 1
ATOM 664 N N . GLY A 1 88 ? 10.172 10.343 3.940 1.00 97.12 88 GLY A N 1
ATOM 665 C CA . GLY A 1 88 ? 11.603 10.074 4.133 1.00 97.12 88 GLY A CA 1
ATOM 666 C C . GLY A 1 88 ? 12.319 9.496 2.905 1.00 97.12 88 GLY A C 1
ATOM 667 O O . GLY A 1 88 ? 13.546 9.453 2.874 1.00 97.12 88 GLY A O 1
ATOM 668 N N . HIS A 1 89 ? 11.573 9.039 1.900 1.00 97.00 89 HIS A N 1
ATOM 669 C CA . HIS A 1 89 ? 12.089 8.322 0.731 1.00 97.00 89 HIS A CA 1
ATOM 670 C C . HIS A 1 89 ? 11.143 8.474 -0.480 1.00 97.00 89 HIS A C 1
ATOM 672 O O . HIS A 1 89 ? 10.637 7.485 -1.013 1.00 97.00 89 HIS A O 1
ATOM 678 N N . PRO A 1 90 ? 10.904 9.705 -0.971 1.00 97.69 90 PRO A N 1
ATOM 679 C CA . PRO A 1 90 ? 9.934 9.945 -2.042 1.00 97.69 90 PRO A CA 1
ATOM 680 C C . PRO A 1 90 ? 10.382 9.358 -3.387 1.00 97.69 90 PRO A C 1
ATOM 682 O O . PRO A 1 90 ? 9.552 8.949 -4.196 1.00 97.69 90 PRO A O 1
ATOM 685 N N . LEU A 1 91 ? 11.699 9.255 -3.617 1.00 97.94 91 LEU A N 1
ATOM 686 C CA . LEU A 1 91 ? 12.245 8.621 -4.821 1.00 97.94 91 LEU A CA 1
ATOM 687 C C . LEU A 1 91 ? 11.945 7.125 -4.886 1.00 97.94 91 LEU A C 1
ATOM 689 O O . LEU A 1 91 ? 11.814 6.600 -5.987 1.00 97.94 91 LEU A O 1
ATOM 693 N N . TYR A 1 92 ? 11.810 6.458 -3.734 1.00 97.62 92 TYR A N 1
ATOM 694 C CA . TYR A 1 92 ? 11.416 5.056 -3.708 1.00 97.62 92 TYR A CA 1
ATOM 695 C C . TYR A 1 92 ? 10.038 4.893 -4.350 1.00 97.62 92 TYR A C 1
ATOM 697 O O . TYR A 1 92 ? 9.910 4.088 -5.259 1.00 97.62 92 TYR A O 1
ATOM 705 N N . ALA A 1 93 ? 9.047 5.707 -3.965 1.00 97.69 93 ALA A N 1
ATOM 706 C CA . ALA A 1 93 ? 7.720 5.663 -4.579 1.00 97.69 93 ALA A CA 1
ATOM 707 C C . ALA A 1 93 ? 7.750 6.116 -6.047 1.00 97.69 93 ALA A C 1
ATOM 709 O O . ALA A 1 93 ? 7.168 5.465 -6.909 1.00 97.69 93 ALA A O 1
ATOM 710 N N . LEU A 1 94 ? 8.460 7.210 -6.346 1.00 98.25 94 LEU A N 1
ATOM 711 C CA . LEU A 1 94 ? 8.508 7.788 -7.692 1.00 98.25 94 LEU A CA 1
ATOM 712 C C . LEU A 1 94 ? 9.126 6.850 -8.735 1.00 98.25 94 LEU A C 1
ATOM 714 O O . LEU A 1 94 ? 8.666 6.813 -9.874 1.00 98.25 94 LEU A O 1
ATOM 718 N N . LEU A 1 95 ? 10.180 6.122 -8.366 1.00 97.44 95 LEU A N 1
ATOM 719 C CA . LEU A 1 95 ? 10.942 5.289 -9.296 1.00 97.44 95 LEU A CA 1
ATOM 720 C C . LEU A 1 95 ? 10.575 3.803 -9.219 1.00 97.44 95 LEU A C 1
ATOM 722 O O . LEU A 1 95 ? 11.042 3.047 -10.066 1.00 97.44 95 LEU A O 1
ATOM 726 N N . HIS A 1 96 ? 9.738 3.394 -8.259 1.00 97.06 96 HIS A N 1
ATOM 727 C CA . HIS A 1 96 ? 9.464 1.991 -7.926 1.00 97.06 96 HIS A CA 1
ATOM 728 C C . HIS A 1 96 ? 9.159 1.108 -9.138 1.00 97.06 96 HIS A C 1
ATOM 730 O O . HIS A 1 96 ? 9.713 0.027 -9.287 1.00 97.06 96 HIS A O 1
ATOM 736 N N . GLU A 1 97 ? 8.272 1.575 -10.015 1.00 94.44 97 GLU A N 1
ATOM 737 C CA . GLU A 1 97 ? 7.874 0.824 -11.204 1.00 94.44 97 GLU A CA 1
ATOM 738 C C . GLU A 1 97 ? 8.824 1.082 -12.384 1.00 94.44 97 GLU A C 1
ATOM 740 O O . GLU A 1 97 ? 9.105 0.188 -13.181 1.00 94.44 97 GLU A O 1
ATOM 745 N N . ALA A 1 98 ? 9.376 2.297 -12.465 1.00 94.06 98 ALA A N 1
ATOM 746 C CA . ALA A 1 98 ? 10.240 2.733 -13.557 1.00 94.06 98 ALA A CA 1
ATOM 747 C C . ALA A 1 98 ? 11.549 1.933 -13.647 1.00 94.06 98 ALA A C 1
ATOM 749 O O . ALA A 1 98 ? 12.074 1.770 -14.747 1.00 94.06 98 ALA A O 1
ATOM 750 N N . ILE A 1 99 ? 12.056 1.386 -12.533 1.00 94.06 99 ILE A N 1
ATOM 751 C CA . ILE A 1 99 ? 13.260 0.534 -12.554 1.00 94.06 99 ILE A CA 1
ATOM 752 C C . ILE A 1 99 ? 13.076 -0.753 -13.370 1.00 94.06 99 ILE A C 1
ATOM 754 O O . ILE A 1 99 ? 14.072 -1.356 -13.755 1.00 94.06 99 ILE A O 1
ATOM 758 N N . TYR A 1 100 ? 11.832 -1.163 -13.638 1.00 93.62 100 TYR A N 1
ATOM 759 C CA . TYR A 1 100 ? 11.494 -2.334 -14.451 1.00 93.62 100 TYR A CA 1
ATOM 760 C C . TYR A 1 100 ? 11.044 -1.969 -15.876 1.00 93.62 100 TYR A C 1
ATOM 762 O O . TYR A 1 100 ? 10.684 -2.856 -16.654 1.00 93.62 100 TYR A O 1
ATOM 770 N N . GLY A 1 101 ? 11.040 -0.678 -16.233 1.00 93.25 101 GLY A N 1
ATOM 771 C CA . GLY A 1 101 ? 10.673 -0.209 -17.568 1.00 93.25 101 GLY A CA 1
ATOM 772 C C . GLY A 1 101 ? 11.601 -0.778 -18.642 1.00 93.25 101 GLY A C 1
ATOM 773 O O . GLY A 1 101 ? 12.820 -0.790 -18.477 1.00 93.25 101 GLY A O 1
ATOM 774 N N . GLN A 1 102 ? 11.030 -1.264 -19.748 1.00 91.94 102 GLN A N 1
ATOM 775 C CA . GLN A 1 102 ? 11.806 -1.887 -20.820 1.00 91.94 102 GLN A CA 1
ATOM 776 C C . GLN A 1 102 ? 11.154 -1.723 -22.196 1.00 91.94 102 GLN A C 1
ATOM 778 O O . GLN A 1 102 ? 10.024 -2.170 -22.426 1.00 91.94 102 GLN A O 1
ATOM 783 N N . GLY A 1 103 ? 11.931 -1.184 -23.139 1.00 91.75 103 GLY A N 1
ATOM 784 C CA . GLY A 1 103 ? 11.529 -1.005 -24.529 1.00 91.75 103 GLY A CA 1
ATOM 785 C C . GLY A 1 103 ? 10.351 -0.046 -24.688 1.00 91.75 103 GLY A C 1
ATOM 786 O O . GLY A 1 103 ? 10.191 0.904 -23.924 1.00 91.75 103 GLY A O 1
ATOM 787 N N . GLU A 1 104 ? 9.512 -0.340 -25.681 1.00 94.00 104 GLU A N 1
ATOM 788 C CA . GLU A 1 104 ? 8.420 0.532 -26.135 1.00 94.00 104 GLU A CA 1
ATOM 789 C C . GLU A 1 104 ? 7.159 0.497 -25.263 1.00 94.00 104 GLU A C 1
ATOM 791 O O . GLU A 1 104 ? 6.195 1.222 -25.513 1.00 94.00 104 GLU A O 1
ATOM 796 N N . ARG A 1 105 ? 7.130 -0.358 -24.235 1.00 92.38 105 ARG A N 1
ATOM 797 C CA . ARG A 1 105 ? 5.944 -0.525 -23.394 1.00 92.38 105 ARG A CA 1
ATOM 798 C C . ARG A 1 105 ? 6.013 0.406 -22.186 1.00 92.38 105 ARG A C 1
ATOM 800 O O . ARG A 1 105 ? 6.967 0.298 -21.412 1.00 92.38 105 ARG A O 1
ATOM 807 N N . PRO A 1 106 ? 5.001 1.267 -21.980 1.00 96.12 106 PRO A N 1
ATOM 808 C CA . PRO A 1 106 ? 4.911 2.032 -20.753 1.00 96.12 106 PRO A CA 1
ATOM 809 C C . PRO A 1 106 ? 4.630 1.099 -19.584 1.00 96.12 106 PRO A C 1
ATOM 811 O O . PRO A 1 106 ? 3.956 0.074 -19.731 1.00 96.12 106 PRO A O 1
ATOM 814 N N . THR A 1 107 ? 5.122 1.473 -18.408 1.00 95.69 107 THR A N 1
ATOM 815 C CA . THR A 1 107 ? 4.797 0.729 -17.193 1.00 95.69 107 THR A CA 1
ATOM 816 C C . THR A 1 107 ? 3.316 0.910 -16.857 1.00 95.69 107 THR A C 1
ATOM 818 O O . THR A 1 107 ? 2.657 -0.061 -16.494 1.00 95.69 107 THR A O 1
ATOM 821 N N . ALA A 1 108 ? 2.774 2.108 -17.131 1.00 97.06 108 ALA A N 1
ATOM 822 C CA . ALA A 1 108 ? 1.366 2.508 -17.123 1.00 97.06 108 ALA A CA 1
ATOM 823 C C . ALA A 1 108 ? 0.611 2.176 -15.825 1.00 97.06 108 ALA A C 1
ATOM 825 O O . ALA A 1 108 ? -0.579 1.859 -15.875 1.00 97.06 108 ALA A O 1
ATOM 826 N N . TRP A 1 109 ? 1.308 2.208 -14.686 1.00 97.50 109 TRP A N 1
ATOM 827 C CA . TRP A 1 109 ? 0.802 1.763 -13.387 1.00 97.50 109 TRP A CA 1
ATOM 828 C C . TRP A 1 109 ? 0.481 0.265 -13.388 1.00 97.50 109 TRP A C 1
ATOM 830 O O . TRP A 1 109 ? -0.654 -0.156 -13.175 1.00 97.50 109 TRP A O 1
ATOM 840 N N . ALA A 1 110 ? 1.482 -0.558 -13.696 1.00 96.69 110 ALA A N 1
ATOM 841 C CA . ALA A 1 110 ? 1.361 -2.008 -13.801 1.00 96.69 110 ALA A CA 1
ATOM 842 C C . ALA A 1 110 ? 0.753 -2.635 -12.545 1.00 96.69 110 ALA A C 1
ATOM 844 O O . ALA A 1 110 ? -0.150 -3.460 -12.667 1.00 96.69 110 ALA A O 1
ATOM 845 N N . ALA A 1 111 ? 1.189 -2.218 -11.353 1.00 96.38 111 ALA A N 1
ATOM 846 C CA . ALA A 1 111 ? 0.629 -2.748 -10.112 1.00 96.38 111 ALA A CA 1
ATOM 847 C C . ALA A 1 111 ? -0.856 -2.384 -9.939 1.00 96.38 111 ALA A C 1
ATOM 849 O O . ALA A 1 111 ? -1.631 -3.204 -9.453 1.00 96.38 111 ALA A O 1
ATOM 850 N N . GLU A 1 112 ? -1.266 -1.182 -10.358 1.00 97.12 112 GLU A N 1
ATOM 851 C CA . GLU A 1 112 ? -2.672 -0.756 -10.357 1.00 97.12 112 GLU A CA 1
ATOM 852 C C . GLU A 1 112 ? -3.509 -1.606 -11.309 1.00 97.12 112 GLU A C 1
ATOM 854 O O . GLU A 1 112 ? -4.478 -2.218 -10.874 1.00 97.12 112 GLU A O 1
ATOM 859 N N . ARG A 1 113 ? -3.089 -1.715 -12.576 1.00 96.94 113 ARG A N 1
ATOM 860 C CA . ARG A 1 113 ? -3.812 -2.500 -13.587 1.00 96.94 113 ARG A CA 1
ATOM 861 C C . ARG A 1 113 ? -3.950 -3.961 -13.182 1.00 96.94 113 ARG A C 1
ATOM 863 O O . ARG A 1 113 ? -5.022 -4.535 -13.303 1.00 96.94 113 ARG A O 1
ATOM 870 N N . VAL A 1 114 ? -2.875 -4.556 -12.662 1.00 96.56 114 VAL A N 1
ATOM 871 C CA . VAL A 1 114 ? -2.925 -5.935 -12.168 1.00 96.56 114 VAL A CA 1
ATOM 872 C C . VAL A 1 114 ? -3.874 -6.033 -10.975 1.00 96.56 114 VAL A C 1
ATOM 874 O O . VAL A 1 114 ? -4.639 -6.986 -10.908 1.00 96.56 114 VAL A O 1
ATOM 877 N N . ARG A 1 115 ? -3.893 -5.059 -10.051 1.00 95.88 115 ARG A N 1
ATOM 878 C CA . ARG A 1 115 ? -4.851 -5.057 -8.931 1.00 95.88 115 ARG A CA 1
ATOM 879 C C . ARG A 1 115 ? -6.304 -5.059 -9.422 1.00 95.88 115 ARG A C 1
ATOM 881 O O . ARG A 1 115 ? -7.118 -5.768 -8.838 1.00 95.88 115 ARG A O 1
ATOM 888 N N . GLU A 1 116 ? -6.618 -4.327 -10.492 1.00 95.62 116 GLU A N 1
ATOM 889 C CA . GLU A 1 116 ? -7.960 -4.288 -11.102 1.00 95.62 116 GLU A CA 1
ATOM 890 C C . GLU A 1 116 ? -8.411 -5.649 -11.667 1.00 95.62 116 GLU A C 1
ATOM 892 O O . GLU A 1 116 ? -9.606 -5.941 -11.686 1.00 95.62 116 GLU A O 1
ATOM 897 N N . GLU A 1 117 ? -7.478 -6.522 -12.065 1.00 97.00 117 GLU A N 1
ATOM 898 C CA . GLU A 1 117 ? -7.782 -7.886 -12.527 1.00 97.00 117 GLU A CA 1
ATOM 899 C C . GLU A 1 117 ? -8.207 -8.833 -11.386 1.00 97.00 117 GLU A C 1
ATOM 901 O O . GLU A 1 117 ? -8.726 -9.923 -11.641 1.00 97.00 117 GLU A O 1
ATOM 906 N N . PHE A 1 118 ? -8.028 -8.427 -10.123 1.00 95.44 118 PHE A N 1
ATOM 907 C CA . PHE A 1 118 ? -8.342 -9.227 -8.939 1.00 95.44 118 PHE A CA 1
ATOM 908 C C . PHE A 1 118 ? -9.329 -8.501 -8.009 1.00 95.44 118 PHE A C 1
ATOM 910 O O . PHE A 1 118 ? -8.909 -7.897 -7.017 1.00 95.44 118 PHE A O 1
ATOM 917 N N . PRO A 1 119 ? -10.652 -8.614 -8.249 1.00 93.31 119 PRO A N 1
ATOM 918 C CA . PRO A 1 119 ? -11.683 -7.900 -7.489 1.00 93.31 119 PRO A CA 1
ATOM 919 C C . PRO A 1 119 ? -11.626 -8.101 -5.969 1.00 93.31 119 PRO A C 1
ATOM 921 O O . PRO A 1 119 ? -12.049 -7.236 -5.214 1.00 93.31 119 PRO A O 1
ATOM 924 N N . GLN A 1 120 ? -11.065 -9.211 -5.483 1.00 92.50 120 GLN A N 1
ATOM 925 C CA . GLN A 1 120 ? -10.859 -9.441 -4.049 1.00 92.50 120 GLN A CA 1
ATOM 926 C C . GLN A 1 120 ? -9.882 -8.454 -3.374 1.00 92.50 120 GLN A C 1
ATOM 928 O O . GLN A 1 120 ? -9.841 -8.391 -2.146 1.00 92.50 120 GLN A O 1
ATOM 933 N N . PHE A 1 121 ? -9.074 -7.718 -4.146 1.00 95.38 121 PHE A N 1
ATOM 934 C CA . PHE A 1 121 ? -8.224 -6.636 -3.640 1.00 95.38 121 PHE A CA 1
ATOM 935 C C . PHE A 1 121 ? -8.918 -5.273 -3.655 1.00 95.38 121 PHE A C 1
ATOM 937 O O . PHE A 1 121 ? -8.381 -4.334 -3.071 1.00 95.38 121 PHE A O 1
ATOM 944 N N . ASP A 1 122 ? -10.099 -5.147 -4.261 1.00 95.69 122 ASP A N 1
ATOM 945 C CA . ASP A 1 122 ? -10.925 -3.957 -4.093 1.00 95.69 122 ASP A CA 1
ATOM 946 C C . ASP A 1 122 ? -11.605 -3.992 -2.718 1.00 95.69 122 ASP A C 1
ATOM 948 O O . ASP A 1 122 ? -12.398 -4.887 -2.407 1.00 95.69 122 ASP A O 1
ATOM 952 N N . ALA A 1 123 ? -11.291 -3.005 -1.877 1.00 95.12 123 ALA A N 1
ATOM 953 C CA . ALA A 1 123 ? -11.841 -2.915 -0.532 1.00 95.12 123 ALA A CA 1
ATOM 954 C C . ALA A 1 123 ? -13.370 -2.780 -0.547 1.00 95.12 123 ALA A C 1
ATOM 956 O O . ALA A 1 123 ? -14.031 -3.355 0.316 1.00 95.12 123 ALA A O 1
ATOM 957 N N . ALA A 1 124 ? -13.949 -2.074 -1.525 1.00 95.69 124 ALA A N 1
ATOM 958 C CA . ALA A 1 124 ? -15.400 -1.930 -1.621 1.00 95.69 124 ALA A CA 1
ATOM 959 C C . ALA A 1 124 ? -16.074 -3.278 -1.925 1.00 95.69 124 ALA A C 1
ATOM 961 O O . ALA A 1 124 ? -17.025 -3.660 -1.242 1.00 95.69 124 ALA A O 1
ATOM 962 N N . THR A 1 125 ? -15.533 -4.036 -2.882 1.00 95.56 125 THR A N 1
ATOM 963 C CA . THR A 1 125 ? -15.967 -5.404 -3.192 1.00 95.56 125 THR A CA 1
ATOM 964 C C . THR A 1 125 ? -15.826 -6.329 -1.983 1.00 95.56 125 THR A C 1
ATOM 966 O O . THR A 1 125 ? -16.763 -7.059 -1.658 1.00 95.56 125 THR A O 1
ATOM 969 N N . ALA A 1 126 ? -14.694 -6.275 -1.273 1.00 94.38 126 ALA A N 1
ATOM 970 C CA . ALA A 1 126 ? -14.486 -7.075 -0.069 1.00 94.38 126 ALA A CA 1
ATOM 971 C C . ALA A 1 126 ? -15.523 -6.745 1.017 1.00 94.38 126 ALA A C 1
ATOM 973 O O . ALA A 1 126 ? -16.117 -7.657 1.589 1.00 94.38 126 ALA A O 1
ATOM 974 N N . LEU A 1 127 ? -15.787 -5.460 1.274 1.00 96.44 127 LEU A N 1
ATOM 975 C CA . LEU A 1 127 ? -16.757 -5.004 2.276 1.00 96.44 127 LEU A CA 1
ATOM 976 C C . LEU A 1 127 ? -18.208 -5.350 1.915 1.00 96.44 127 LEU A C 1
ATOM 978 O O . LEU A 1 127 ? -18.995 -5.638 2.815 1.00 96.44 127 LEU A O 1
ATOM 982 N N . ALA A 1 128 ? -18.557 -5.349 0.626 1.00 96.00 128 ALA A N 1
ATOM 983 C CA . ALA A 1 128 ? -19.885 -5.737 0.152 1.00 96.00 128 ALA A CA 1
ATOM 984 C C . ALA A 1 128 ? -20.148 -7.252 0.245 1.00 96.00 128 ALA A C 1
ATOM 986 O O . ALA A 1 128 ? -21.305 -7.667 0.295 1.00 96.00 128 ALA A O 1
ATOM 987 N N . GLY A 1 129 ? -19.093 -8.072 0.248 1.00 93.56 129 GLY A N 1
ATOM 988 C CA . GLY A 1 129 ? -19.176 -9.520 0.435 1.00 93.56 129 GLY A CA 1
ATOM 989 C C . GLY A 1 129 ? -18.799 -9.983 1.846 1.00 93.56 129 GLY A C 1
ATOM 990 O O . GLY A 1 129 ? -18.517 -9.183 2.739 1.00 93.56 129 GLY A O 1
ATOM 991 N N . ASP A 1 130 ? -18.722 -11.305 2.012 1.00 89.38 130 ASP A N 1
ATOM 992 C CA . ASP A 1 130 ? -18.344 -11.973 3.272 1.00 89.38 130 ASP A CA 1
ATOM 993 C C . ASP A 1 130 ? -16.842 -12.328 3.344 1.00 89.38 130 ASP A C 1
ATOM 995 O O . ASP A 1 130 ? -16.375 -12.960 4.290 1.00 89.38 130 ASP A O 1
ATOM 999 N N . GLY A 1 131 ? -16.070 -11.965 2.314 1.00 90.69 131 GLY A N 1
ATOM 1000 C CA . GLY A 1 131 ? -14.640 -12.259 2.229 1.00 90.69 131 GLY A CA 1
ATOM 1001 C C . GLY A 1 131 ? -13.779 -11.353 3.121 1.00 90.69 131 GLY A C 1
ATOM 1002 O O . GLY A 1 131 ? -14.205 -10.270 3.521 1.00 90.69 131 GLY A O 1
ATOM 1003 N N . PRO A 1 132 ? -12.533 -11.742 3.434 1.00 96.25 132 PRO A N 1
ATOM 1004 C CA . PRO A 1 132 ? -11.618 -10.860 4.148 1.00 96.25 132 PRO A CA 1
ATOM 1005 C C . PRO A 1 132 ? -11.185 -9.675 3.270 1.00 96.25 132 PRO A C 1
ATOM 1007 O O . PRO A 1 132 ? -11.052 -9.812 2.055 1.00 96.25 132 PRO A O 1
ATOM 1010 N N . VAL A 1 133 ? -10.870 -8.536 3.894 1.00 97.88 133 VAL A N 1
ATOM 1011 C CA . VAL A 1 133 ? -10.106 -7.468 3.226 1.00 97.88 133 VAL A CA 1
ATOM 1012 C C . VAL A 1 133 ? -8.692 -7.985 2.980 1.00 97.88 133 VAL A C 1
ATOM 1014 O O . VAL A 1 133 ? -8.019 -8.410 3.912 1.00 97.88 133 VAL A O 1
ATOM 1017 N N . LEU A 1 134 ? -8.219 -7.987 1.737 1.00 97.69 134 LEU A N 1
ATOM 1018 C CA . LEU A 1 134 ? -6.859 -8.435 1.434 1.00 97.69 134 LEU A CA 1
ATOM 1019 C C . LEU A 1 134 ? -5.873 -7.270 1.465 1.00 97.69 134 LEU A C 1
ATOM 1021 O O . LEU A 1 134 ? -6.166 -6.196 0.953 1.00 97.69 134 LEU A O 1
ATOM 1025 N N . PHE A 1 135 ? -4.687 -7.509 2.022 1.00 97.50 135 PHE A N 1
ATOM 1026 C CA . PHE A 1 135 ? -3.575 -6.561 1.988 1.00 97.50 135 PHE A CA 1
ATOM 1027 C C . PHE A 1 135 ? -2.698 -6.771 0.749 1.00 97.50 135 PHE A C 1
ATOM 1029 O O . PHE A 1 135 ? -2.458 -7.915 0.347 1.00 97.50 135 PHE A O 1
ATOM 1036 N N . THR A 1 136 ? -2.181 -5.685 0.180 1.00 95.81 136 THR A N 1
ATOM 1037 C CA . THR A 1 136 ? -1.222 -5.724 -0.929 1.00 95.81 136 THR A CA 1
ATOM 1038 C C . THR A 1 136 ? 0.204 -5.889 -0.407 1.00 95.81 136 THR A C 1
ATOM 1040 O O . THR A 1 136 ? 0.500 -5.599 0.750 1.00 95.81 136 THR A O 1
ATOM 1043 N N . GLY A 1 137 ? 1.090 -6.416 -1.253 1.00 93.31 137 GLY A N 1
ATOM 1044 C CA . GLY A 1 137 ? 2.517 -6.495 -0.947 1.00 93.31 137 GLY A CA 1
ATOM 1045 C C . GLY A 1 137 ? 3.232 -5.162 -1.181 1.00 93.31 137 GLY A C 1
ATOM 1046 O O . GLY A 1 137 ? 2.654 -4.088 -1.034 1.00 93.31 137 GLY A O 1
ATOM 1047 N N . GLU A 1 138 ? 4.498 -5.249 -1.576 1.00 94.50 138 GLU A N 1
ATOM 1048 C CA . GLU A 1 138 ? 5.306 -4.102 -1.988 1.00 94.50 138 GLU A CA 1
ATOM 1049 C C . GLU A 1 138 ? 4.864 -3.615 -3.380 1.00 94.50 138 GLU A C 1
ATOM 1051 O O . GLU A 1 138 ? 5.318 -4.122 -4.404 1.00 94.50 138 GLU A O 1
ATOM 1056 N N . THR A 1 139 ? 3.915 -2.676 -3.422 1.00 95.00 139 THR A N 1
ATOM 1057 C CA . THR A 1 139 ? 3.405 -2.077 -4.664 1.00 95.00 139 THR A CA 1
ATOM 1058 C C . THR A 1 139 ? 3.199 -0.571 -4.521 1.00 95.00 139 THR A C 1
ATOM 1060 O O . THR A 1 139 ? 2.801 -0.081 -3.465 1.00 95.00 139 THR A O 1
ATOM 1063 N N . ILE A 1 140 ? 3.419 0.169 -5.611 1.00 97.38 140 ILE A N 1
ATOM 1064 C CA . ILE A 1 140 ? 3.107 1.600 -5.715 1.00 97.38 140 ILE A CA 1
ATOM 1065 C C . ILE A 1 140 ? 1.976 1.801 -6.720 1.00 97.38 140 ILE A C 1
ATOM 1067 O O . ILE A 1 140 ? 1.889 1.123 -7.738 1.00 97.38 140 ILE A O 1
ATOM 1071 N N . HIS A 1 141 ? 1.104 2.752 -6.408 1.00 97.25 141 HIS A N 1
ATOM 1072 C CA . HIS A 1 141 ? -0.150 3.014 -7.110 1.00 97.25 141 HIS A CA 1
ATOM 1073 C C . HIS A 1 141 ? -0.362 4.524 -7.292 1.00 97.25 141 HIS A C 1
ATOM 1075 O O . HIS A 1 141 ? 0.132 5.282 -6.450 1.00 97.25 141 HIS A O 1
ATOM 1081 N N . PRO A 1 142 ? -1.138 4.972 -8.301 1.00 97.44 142 PRO A N 1
ATOM 1082 C CA . PRO A 1 142 ? -1.374 6.396 -8.563 1.00 97.44 142 PRO A CA 1
ATOM 1083 C C . PRO A 1 142 ? -1.875 7.161 -7.333 1.00 97.44 142 PRO A C 1
ATOM 1085 O O . PRO A 1 142 ? -1.394 8.254 -7.037 1.00 97.44 142 PRO A O 1
ATOM 1088 N N . TRP A 1 143 ? -2.781 6.548 -6.564 1.00 96.62 143 TRP A N 1
ATOM 1089 C CA . TRP A 1 143 ? -3.409 7.170 -5.398 1.00 96.62 143 TRP A CA 1
ATOM 1090 C C . TRP A 1 143 ? -2.420 7.533 -4.282 1.00 96.62 143 TRP A C 1
ATOM 1092 O O . TRP A 1 143 ? -2.719 8.429 -3.494 1.00 96.62 143 TRP A O 1
ATOM 1102 N N . HIS A 1 144 ? -1.221 6.933 -4.227 1.00 97.81 144 HIS A N 1
ATOM 1103 C CA . HIS A 1 144 ? -0.175 7.344 -3.278 1.00 97.81 144 HIS A CA 1
ATOM 1104 C C . HIS A 1 144 ? 0.200 8.821 -3.461 1.00 97.81 144 HIS A C 1
ATOM 1106 O O . HIS A 1 144 ? 0.393 9.541 -2.482 1.00 97.81 144 HIS A O 1
ATOM 1112 N N . PHE A 1 145 ? 0.234 9.287 -4.714 1.00 98.25 145 PHE A N 1
ATOM 1113 C CA . PHE A 1 145 ? 0.542 10.672 -5.071 1.00 98.25 145 PHE A CA 1
ATOM 1114 C C . PHE A 1 145 ? -0.624 11.633 -4.804 1.00 98.25 145 PHE A C 1
ATOM 1116 O O . PHE A 1 145 ? -0.433 12.845 -4.858 1.00 98.25 145 PHE A O 1
ATOM 1123 N N . ASP A 1 146 ? -1.812 11.118 -4.480 1.00 96.94 146 ASP A N 1
ATOM 1124 C CA . ASP A 1 146 ? -2.960 11.921 -4.060 1.00 96.94 146 ASP A CA 1
ATOM 1125 C C . ASP A 1 146 ? -3.047 12.008 -2.524 1.00 96.94 146 ASP A C 1
ATOM 1127 O O . ASP A 1 146 ? -3.333 13.075 -1.965 1.00 96.94 146 ASP A O 1
ATOM 1131 N N . VAL A 1 147 ? -2.781 10.901 -1.819 1.00 97.19 147 VAL A N 1
ATOM 1132 C CA . VAL A 1 147 ? -3.001 10.795 -0.366 1.00 97.19 147 VAL A CA 1
ATOM 1133 C C . VAL A 1 147 ? -1.821 11.291 0.469 1.00 97.19 147 VAL A C 1
ATOM 1135 O O . VAL A 1 147 ? -2.077 11.934 1.490 1.00 97.19 147 VAL A O 1
ATOM 1138 N N . ASP A 1 148 ? -0.571 11.079 0.033 1.00 98.00 148 ASP A N 1
ATOM 1139 C CA . ASP A 1 148 ? 0.636 11.502 0.758 1.00 98.00 148 ASP A CA 1
ATOM 1140 C C . ASP A 1 148 ? 1.051 12.937 0.365 1.00 98.00 148 ASP A C 1
ATOM 1142 O O . ASP A 1 148 ? 1.424 13.181 -0.790 1.00 98.00 148 ASP A O 1
ATOM 1146 N N . PRO A 1 149 ? 1.053 13.904 1.305 1.00 97.38 149 PRO A N 1
ATOM 1147 C CA . PRO A 1 149 ? 1.484 15.275 1.048 1.00 97.38 149 PRO A CA 1
ATOM 1148 C C . PRO A 1 149 ? 2.885 15.398 0.444 1.00 97.38 149 PRO A C 1
ATOM 1150 O O . PRO A 1 149 ? 3.113 16.308 -0.351 1.00 97.38 149 PRO A O 1
ATOM 1153 N N . ALA A 1 150 ? 3.814 14.508 0.801 1.00 97.44 150 ALA A N 1
ATOM 1154 C CA . ALA A 1 150 ? 5.181 14.532 0.291 1.00 97.44 150 ALA A CA 1
ATOM 1155 C C . ALA A 1 150 ? 5.268 14.104 -1.181 1.00 97.44 150 ALA A C 1
ATOM 1157 O O . ALA A 1 150 ? 6.196 14.504 -1.885 1.00 97.44 150 ALA A O 1
ATOM 1158 N N . LEU A 1 151 ? 4.299 13.317 -1.657 1.00 98.31 151 LEU A N 1
ATOM 1159 C CA . LEU A 1 151 ? 4.255 12.833 -3.034 1.00 98.31 151 LEU A CA 1
ATOM 1160 C C . LEU A 1 151 ? 3.413 13.717 -3.958 1.00 98.31 151 LEU A C 1
ATOM 1162 O O . LEU A 1 151 ? 3.697 13.760 -5.153 1.00 98.31 151 LEU A O 1
ATOM 1166 N N . ARG A 1 152 ? 2.437 14.475 -3.439 1.00 98.00 152 ARG A N 1
ATOM 1167 C CA . ARG A 1 152 ? 1.573 15.362 -4.252 1.00 98.00 152 ARG A CA 1
ATOM 1168 C C . ARG A 1 152 ? 2.329 16.257 -5.246 1.00 98.00 152 ARG A C 1
ATOM 1170 O O . ARG A 1 152 ? 1.916 16.297 -6.406 1.00 98.00 152 ARG A O 1
ATOM 1177 N N . PRO A 1 153 ? 3.443 16.929 -4.882 1.00 98.19 153 PRO A N 1
ATOM 1178 C CA . PRO A 1 153 ? 4.196 17.751 -5.834 1.00 98.19 153 PRO A CA 1
ATOM 1179 C C . PRO A 1 153 ? 4.832 16.956 -6.985 1.00 98.19 153 PRO A C 1
ATOM 1181 O O . PRO A 1 153 ? 5.181 17.532 -8.009 1.00 98.19 153 PRO A O 1
ATOM 1184 N N . LEU A 1 154 ? 5.002 15.642 -6.819 1.00 98.44 154 LEU A N 1
ATOM 1185 C CA . LEU A 1 154 ? 5.629 14.742 -7.788 1.00 98.44 154 LEU A CA 1
ATOM 1186 C C . LEU A 1 154 ? 4.613 14.026 -8.684 1.00 98.44 154 LEU A C 1
ATOM 1188 O O . LEU A 1 154 ? 5.024 13.281 -9.571 1.00 98.44 154 LEU A O 1
ATOM 1192 N N . ARG A 1 155 ? 3.306 14.243 -8.482 1.00 98.38 155 ARG A N 1
ATOM 1193 C CA . ARG A 1 155 ? 2.234 13.540 -9.202 1.00 98.38 155 ARG A CA 1
ATOM 1194 C C . ARG A 1 155 ? 2.382 13.630 -10.721 1.00 98.38 155 ARG A C 1
ATOM 1196 O O . ARG A 1 155 ? 2.308 12.614 -11.401 1.00 98.38 155 ARG A O 1
ATOM 1203 N N . GLU A 1 156 ? 2.625 14.826 -11.258 1.00 98.56 156 GLU A N 1
ATOM 1204 C CA . GLU A 1 156 ? 2.824 15.012 -12.704 1.00 98.56 156 GLU A CA 1
ATOM 1205 C C . GLU A 1 156 ? 4.054 14.245 -13.212 1.00 98.56 156 GLU A C 1
ATOM 1207 O O . GLU A 1 156 ? 3.987 13.568 -14.236 1.00 98.56 156 GLU A O 1
ATOM 1212 N N . THR A 1 157 ? 5.161 14.288 -12.470 1.00 98.50 157 THR A N 1
ATOM 1213 C CA . THR A 1 157 ? 6.381 13.546 -12.806 1.00 98.50 157 THR A CA 1
ATOM 1214 C C . THR A 1 157 ? 6.142 12.039 -12.799 1.00 98.50 157 THR A C 1
ATOM 1216 O O . THR A 1 157 ? 6.580 11.349 -13.716 1.00 98.50 157 THR A O 1
ATOM 1219 N N . ALA A 1 158 ? 5.430 11.522 -11.797 1.00 98.38 158 ALA A N 1
ATOM 1220 C CA . ALA A 1 158 ? 5.102 10.104 -11.704 1.00 98.38 158 ALA A CA 1
ATOM 1221 C C . ALA A 1 158 ? 4.241 9.651 -12.893 1.00 98.38 158 ALA A C 1
ATOM 1223 O O . ALA A 1 158 ? 4.514 8.630 -13.516 1.00 98.38 158 ALA A O 1
ATOM 1224 N N . GLU A 1 159 ? 3.273 10.479 -13.285 1.00 98.31 159 GLU A N 1
ATOM 1225 C CA . GLU A 1 159 ? 2.446 10.279 -14.473 1.00 98.31 159 GLU A CA 1
ATOM 1226 C C . GLU A 1 159 ? 3.257 10.278 -15.782 1.00 98.31 159 GLU A C 1
ATOM 1228 O O . GLU A 1 159 ? 3.009 9.466 -16.676 1.00 98.31 159 GLU A O 1
ATOM 1233 N N . LEU A 1 160 ? 4.248 11.165 -15.913 1.00 98.19 160 LEU A N 1
ATOM 1234 C CA . LEU A 1 160 ? 5.158 11.175 -17.063 1.00 98.19 160 LEU A CA 1
ATOM 1235 C C . LEU A 1 160 ? 6.024 9.910 -17.114 1.00 98.19 160 LEU A C 1
ATOM 1237 O O . LEU A 1 160 ? 6.190 9.337 -18.189 1.00 98.19 160 LEU A O 1
ATOM 1241 N N . LEU A 1 161 ? 6.535 9.452 -15.967 1.00 97.94 161 LEU A N 1
ATOM 1242 C CA . LEU A 1 161 ? 7.305 8.211 -15.874 1.00 97.94 161 LEU A CA 1
ATOM 1243 C C . LEU A 1 161 ? 6.454 6.989 -16.230 1.00 97.94 161 LEU A C 1
ATOM 1245 O O . LEU A 1 161 ? 6.889 6.168 -17.035 1.00 97.94 161 LEU A O 1
ATOM 1249 N N . ALA A 1 162 ? 5.230 6.900 -15.704 1.00 97.94 162 ALA A N 1
ATOM 1250 C CA . ALA A 1 162 ? 4.320 5.793 -15.984 1.00 97.94 162 ALA A CA 1
ATOM 1251 C C . ALA A 1 162 ? 3.953 5.700 -17.476 1.00 97.94 162 ALA A C 1
ATOM 1253 O O . ALA A 1 162 ? 3.775 4.601 -17.997 1.00 97.94 162 ALA A O 1
ATOM 1254 N N . ARG A 1 163 ? 3.873 6.833 -18.190 1.00 97.94 163 ARG A N 1
ATOM 1255 C CA . ARG A 1 163 ? 3.605 6.881 -19.641 1.00 97.94 163 ARG A CA 1
ATOM 1256 C C . ARG A 1 163 ? 4.839 6.715 -20.524 1.00 97.94 163 ARG A C 1
ATOM 1258 O O . ARG A 1 163 ? 4.689 6.629 -21.740 1.00 97.94 163 ARG A O 1
ATOM 1265 N N . ARG A 1 164 ? 6.042 6.711 -19.954 1.00 97.62 164 ARG A N 1
ATOM 1266 C CA . ARG A 1 164 ? 7.287 6.693 -20.722 1.00 97.62 164 ARG A CA 1
ATOM 1267 C C . ARG A 1 164 ? 7.449 5.382 -21.497 1.00 97.62 164 ARG A C 1
ATOM 1269 O O . ARG A 1 164 ? 7.295 4.313 -20.916 1.00 97.62 164 ARG A O 1
ATOM 1276 N N . THR A 1 165 ? 7.807 5.470 -22.778 1.00 97.19 165 THR A N 1
ATOM 1277 C CA . THR A 1 165 ? 7.923 4.327 -23.707 1.00 97.19 165 THR A CA 1
ATOM 1278 C C . THR A 1 165 ? 9.296 4.205 -24.364 1.00 97.19 165 THR A C 1
ATOM 1280 O O . THR A 1 165 ? 9.473 3.422 -25.277 1.00 97.19 165 THR A O 1
ATOM 1283 N N . ASP A 1 166 ? 10.280 5.008 -23.993 1.00 95.88 166 ASP A N 1
ATOM 1284 C CA . ASP A 1 166 ? 11.615 5.010 -24.606 1.00 95.88 166 ASP A CA 1
ATOM 1285 C C . ASP A 1 166 ? 12.658 4.395 -23.660 1.00 95.88 166 ASP A C 1
ATOM 1287 O O . ASP A 1 166 ? 13.773 4.902 -23.521 1.00 95.88 166 ASP A O 1
ATOM 1291 N N . TRP A 1 167 ? 12.296 3.313 -22.963 1.00 94.94 167 TRP A N 1
ATOM 1292 C CA . TRP A 1 167 ? 13.202 2.666 -22.017 1.00 94.94 167 TRP A CA 1
ATOM 1293 C C . TRP A 1 167 ? 14.261 1.831 -22.748 1.00 94.94 167 TRP A C 1
ATOM 1295 O O . TRP A 1 167 ? 13.922 1.075 -23.666 1.00 94.94 167 TRP A O 1
ATOM 1305 N N . PRO A 1 168 ? 15.538 1.892 -22.330 1.00 92.75 168 PRO A N 1
ATOM 1306 C CA . PRO A 1 168 ? 16.543 0.966 -22.832 1.00 92.75 168 PRO A CA 1
ATOM 1307 C C . PRO A 1 168 ? 16.183 -0.482 -22.464 1.00 92.75 168 PRO A C 1
ATOM 1309 O O . PRO A 1 168 ? 15.375 -0.739 -21.569 1.00 92.75 168 PRO A O 1
ATOM 1312 N N . ALA A 1 169 ? 16.798 -1.444 -23.152 1.00 90.25 169 ALA A N 1
ATOM 1313 C CA . ALA A 1 169 ? 16.716 -2.840 -22.740 1.00 90.25 169 ALA A CA 1
ATOM 1314 C C . ALA A 1 169 ? 17.373 -2.997 -21.360 1.00 90.25 169 ALA A C 1
ATOM 1316 O O . ALA A 1 169 ? 18.567 -2.733 -21.209 1.00 90.25 169 ALA A O 1
ATOM 1317 N N . LEU A 1 170 ? 16.583 -3.390 -20.360 1.00 89.81 170 LEU A N 1
ATOM 1318 C CA . LEU A 1 170 ? 17.055 -3.596 -18.992 1.00 89.81 170 LEU A CA 1
AT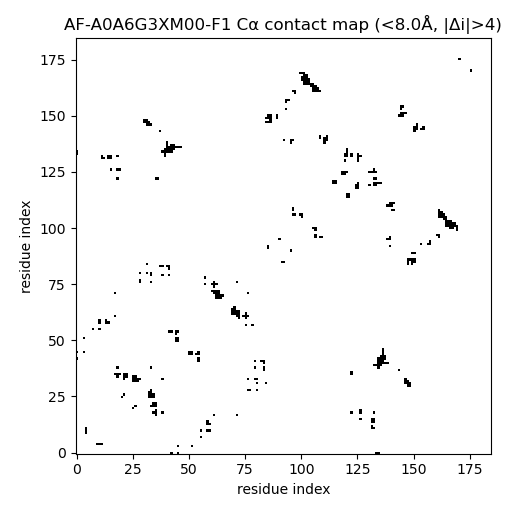OM 1319 C C . LEU A 1 170 ? 17.771 -4.942 -18.858 1.00 89.81 170 LEU A C 1
ATOM 1321 O O . LEU A 1 170 ? 18.800 -5.043 -18.193 1.00 89.81 170 LEU A O 1
ATOM 1325 N N . TYR A 1 171 ? 17.229 -5.968 -19.514 1.00 89.12 171 TYR A N 1
ATOM 1326 C CA . TYR A 1 171 ? 17.754 -7.324 -19.494 1.00 89.12 171 TYR A CA 1
ATOM 1327 C C . TYR A 1 171 ? 18.175 -7.781 -20.889 1.00 89.12 171 TYR A C 1
ATOM 1329 O O . TYR A 1 171 ? 17.564 -7.414 -21.890 1.00 89.12 171 TYR A O 1
ATOM 1337 N N . ASP A 1 172 ? 19.191 -8.642 -20.928 1.00 91.19 172 ASP A N 1
ATOM 1338 C CA . ASP A 1 172 ? 19.577 -9.424 -22.101 1.00 91.19 172 ASP A CA 1
ATOM 1339 C C . ASP A 1 172 ? 18.984 -10.841 -21.952 1.00 91.19 172 ASP A C 1
ATOM 1341 O O . ASP A 1 172 ? 19.487 -11.626 -21.138 1.00 91.19 172 ASP A O 1
ATOM 1345 N N . PRO A 1 173 ? 17.893 -11.179 -22.671 1.00 90.62 173 PRO A N 1
ATOM 1346 C CA . PRO A 1 173 ? 17.216 -12.463 -22.506 1.00 90.62 173 PRO A CA 1
ATOM 1347 C C . PRO A 1 173 ? 18.087 -13.663 -22.884 1.00 90.62 173 PRO A C 1
ATOM 1349 O O . PRO A 1 173 ? 17.968 -14.710 -22.250 1.00 90.62 173 PRO A O 1
ATOM 1352 N N . GLU A 1 174 ? 18.970 -13.520 -23.878 1.00 93.69 174 GLU A N 1
ATOM 1353 C CA . GLU A 1 174 ? 19.866 -14.600 -24.304 1.00 93.69 174 GLU A CA 1
ATOM 1354 C C . GLU A 1 174 ? 20.877 -14.912 -23.201 1.00 93.69 174 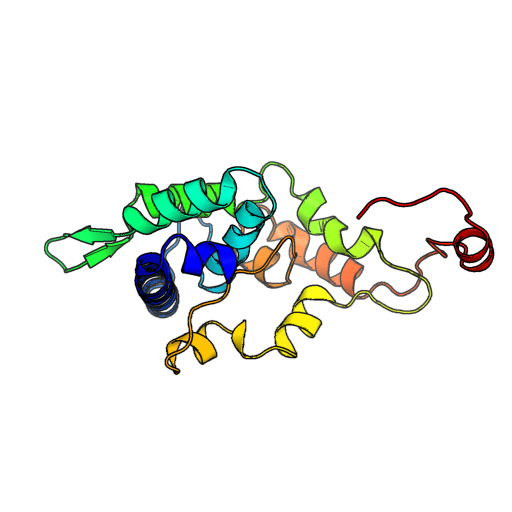GLU A C 1
ATOM 1356 O O . GLU A 1 174 ? 21.090 -16.075 -22.849 1.00 93.69 174 GLU A O 1
ATOM 1361 N N . ARG A 1 175 ? 21.439 -13.872 -22.574 1.00 92.88 175 ARG A N 1
ATOM 1362 C CA . ARG A 1 175 ? 22.344 -14.044 -21.430 1.00 92.88 175 ARG A CA 1
ATOM 1363 C C . ARG A 1 175 ? 21.643 -14.583 -20.191 1.00 92.88 175 ARG A C 1
ATOM 1365 O O . ARG A 1 175 ? 22.246 -15.377 -19.474 1.00 92.88 175 ARG A O 1
ATOM 1372 N N . LEU A 1 176 ? 20.401 -14.171 -19.926 1.00 91.69 176 LEU A N 1
ATOM 1373 C CA . LEU A 1 176 ? 19.621 -14.712 -18.809 1.00 91.69 176 LEU A CA 1
ATOM 1374 C C . LEU A 1 176 ? 19.294 -16.196 -19.013 1.00 91.69 176 LEU A C 1
ATOM 1376 O O . LEU A 1 176 ? 19.403 -16.970 -18.066 1.00 91.69 176 LEU A O 1
ATOM 1380 N N . ALA A 1 177 ? 18.943 -16.604 -20.236 1.00 93.00 177 ALA A N 1
ATOM 1381 C CA . ALA A 1 177 ? 18.637 -17.997 -20.561 1.00 93.00 177 ALA A CA 1
ATOM 1382 C C . ALA A 1 177 ? 19.860 -18.925 -20.458 1.00 93.00 177 ALA A C 1
ATOM 1384 O O . ALA A 1 177 ? 19.707 -20.109 -20.172 1.00 93.00 177 ALA A O 1
ATOM 1385 N N . ALA A 1 178 ? 21.067 -18.390 -20.665 1.00 95.06 178 ALA A N 1
ATOM 1386 C CA . ALA A 1 178 ? 22.326 -19.122 -20.529 1.00 95.06 178 ALA A CA 1
ATOM 1387 C C . ALA A 1 178 ? 22.871 -19.167 -19.086 1.00 95.06 178 ALA A C 1
ATOM 1389 O O . ALA A 1 178 ? 23.984 -19.646 -18.867 1.00 95.06 178 ALA A O 1
ATOM 1390 N N . ASN A 1 179 ? 22.145 -18.634 -18.098 1.00 90.62 179 ASN A N 1
ATOM 1391 C CA . ASN A 1 179 ? 22.622 -18.592 -16.720 1.00 90.62 179 ASN A CA 1
ATOM 1392 C C . ASN A 1 179 ? 22.507 -19.969 -16.040 1.00 90.62 179 ASN A C 1
ATOM 1394 O O . ASN A 1 179 ? 21.408 -20.455 -15.786 1.00 90.62 179 ASN A O 1
ATOM 1398 N N . GLU A 1 180 ? 23.650 -20.570 -15.703 1.00 93.81 180 GLU A N 1
ATOM 1399 C CA . GLU A 1 180 ? 23.739 -21.858 -14.996 1.00 93.81 180 GLU A CA 1
ATOM 1400 C C . GLU A 1 180 ? 23.888 -21.712 -13.471 1.00 93.81 180 GLU A C 1
ATOM 1402 O O . GLU A 1 180 ? 23.922 -22.717 -12.758 1.00 93.81 180 GLU A O 1
ATOM 1407 N N . VAL A 1 181 ? 24.002 -20.483 -12.944 1.00 90.62 181 VAL A N 1
ATOM 1408 C CA . VAL A 1 181 ? 24.122 -20.259 -11.498 1.00 90.62 181 VAL A CA 1
ATOM 1409 C C . VAL A 1 181 ? 22.828 -20.722 -10.821 1.00 90.62 181 VAL A C 1
ATOM 1411 O O . VAL A 1 181 ? 21.763 -20.177 -11.124 1.00 90.62 181 VAL A O 1
ATOM 1414 N N . PRO A 1 182 ? 22.886 -21.689 -9.886 1.00 85.38 182 PRO A N 1
ATOM 1415 C CA . PRO A 1 182 ? 21.698 -22.154 -9.188 1.00 85.38 182 PRO A CA 1
ATOM 1416 C C . PRO A 1 182 ? 21.051 -21.003 -8.420 1.00 85.38 182 PRO A C 1
ATOM 1418 O O . PRO A 1 182 ? 21.700 -20.348 -7.602 1.00 85.38 182 PRO A O 1
ATOM 1421 N N . VAL A 1 183 ? 19.765 -20.771 -8.663 1.00 80.56 183 VAL A N 1
ATOM 1422 C CA . VAL A 1 183 ? 18.967 -19.827 -7.881 1.00 80.56 183 VAL A CA 1
ATOM 1423 C C . VAL A 1 183 ? 18.267 -20.573 -6.749 1.00 80.56 183 VAL A C 1
ATOM 1425 O O . VAL A 1 183 ? 17.676 -21.631 -6.960 1.00 80.56 183 VAL A O 1
ATOM 1428 N N . ALA A 1 184 ? 18.348 -20.024 -5.540 1.00 66.94 184 ALA A N 1
ATOM 1429 C CA . ALA A 1 184 ? 17.475 -20.401 -4.436 1.00 66.94 184 ALA A CA 1
ATOM 1430 C C . ALA A 1 184 ? 16.330 -19.382 -4.382 1.00 66.94 184 ALA A C 1
ATOM 1432 O O . ALA A 1 184 ? 16.591 -18.178 -4.415 1.00 66.94 184 ALA A O 1
ATOM 1433 N N . ALA A 1 185 ? 15.094 -19.875 -4.335 1.00 50.59 185 ALA A N 1
ATOM 1434 C CA . ALA A 1 185 ? 13.876 -19.091 -4.156 1.00 50.59 185 ALA A CA 1
ATOM 1435 C C . ALA A 1 185 ? 13.205 -19.481 -2.837 1.00 50.59 185 ALA A C 1
ATOM 1437 O O . ALA A 1 185 ? 13.271 -20.686 -2.491 1.00 50.59 185 ALA A O 1
#

Nearest PDB structures (foldseek):
  8jgn-assembly1_D  TM=8.967E-01  e=3.400E-13  Arabidopsis thaliana
  8jgm-assembly1_F  TM=8.757E-01  e=1.061E-12  Arabidopsis thaliana
  6ev0-assembly1_A  TM=3.729E-01  e=1.443E+00  Listeria monocytogenes EGD-e
  5f1r-assembly1_A  TM=3.451E-01  e=1.917E+00  Listeria monocytogenes EGD-e
  6qw1-assembly1_A  TM=3.544E-01  e=7.512E+00  Listeria monocytogenes